Protein AF-A0A965W6X7-F1 (afdb_monomer)

Solvent-accessible surface area (backbone atoms only — not comparable to full-atom values): 11380 Å² total; per-residue (Å²): 118,75,74,73,71,63,73,80,69,98,59,88,67,78,54,54,62,54,49,52,42,50,50,49,20,50,45,16,56,69,59,44,63,72,39,80,90,40,71,87,40,70,63,51,54,40,27,52,55,36,45,44,55,50,17,52,53,37,37,72,42,88,48,72,67,43,48,52,52,44,52,50,52,52,50,53,52,49,54,50,37,72,76,54,79,41,74,68,57,53,52,38,50,55,50,22,53,48,42,27,70,54,68,66,56,89,64,65,87,78,40,65,67,61,48,48,51,49,58,48,59,75,29,45,63,36,22,61,68,43,31,60,59,42,51,54,54,48,52,54,50,34,72,75,37,51,70,59,40,75,75,37,53,69,57,53,52,48,48,45,54,52,46,21,51,53,51,5,48,49,41,32,62,69,44,50,51,50,52,52,50,49,52,65,68,66,39,78,85,70,76,54,74,69,56,66,56,53,72,75,70,73,120

Secondary structure (DSSP, 8-state):
--SSS-----S-TTHHHHHHHHHHHHHHHHTGGG-GGGTTSHHHHHHHHHHHHHHHHHHT--SHHHHHHHHHHHHHHHHHHHHS--HHHHHHHHHHHHHHHHTTS---TT-HHHHHHHHHHHHHHHHHHHHHHHHHHHHHHHHH-HHHHHH-HHHHHHHHHHHHHHHHHHHIIIIIHHHHHHHHHHGGGTTTHHHHHHHHS--

Radius of gyration: 21.32 Å; Cα contacts (8 Å, |Δi|>4): 119; chains: 1; bounding box: 48×38×54 Å

Structure (mmCIF, N/CA/C/O backbone):
data_AF-A0A965W6X7-F1
#
_entry.id   AF-A0A965W6X7-F1
#
loop_
_atom_site.group_PDB
_atom_site.id
_atom_site.type_symbol
_atom_site.label_atom_id
_atom_site.label_alt_id
_atom_site.label_comp_id
_atom_site.label_asym_id
_atom_site.label_entity_id
_atom_site.label_seq_id
_atom_site.pdbx_PDB_ins_code
_atom_site.Cartn_x
_atom_site.Cartn_y
_atom_site.Cartn_z
_atom_site.occupancy
_atom_site.B_iso_or_equiv
_atom_site.auth_seq_id
_atom_site.auth_comp_id
_atom_site.auth_asym_id
_atom_site.auth_atom_id
_atom_site.pdbx_PDB_model_num
ATOM 1 N N . MET A 1 1 ? -3.657 17.280 22.476 1.00 35.41 1 MET A N 1
ATOM 2 C CA . MET A 1 1 ? -4.276 16.913 21.185 1.00 35.41 1 MET A CA 1
ATOM 3 C C . MET A 1 1 ? -5.173 15.665 21.211 1.00 35.41 1 MET A C 1
ATOM 5 O O . MET A 1 1 ? -5.855 15.441 20.233 1.00 35.41 1 MET A O 1
ATOM 9 N N . LEU A 1 2 ? -5.291 14.913 22.318 1.00 33.19 2 LEU A N 1
ATOM 10 C CA . LEU A 1 2 ? -6.468 14.060 22.609 1.00 33.19 2 LEU A CA 1
ATOM 11 C C . LEU A 1 2 ? -7.576 14.851 23.335 1.00 33.19 2 LEU A C 1
ATOM 13 O O . LEU A 1 2 ? -8.722 14.429 23.382 1.00 33.19 2 LEU A O 1
ATOM 17 N N . LEU A 1 3 ? -7.253 16.052 23.828 1.00 32.06 3 LEU A N 1
ATOM 18 C CA . LEU A 1 3 ? -8.207 17.006 24.405 1.00 32.06 3 LEU A CA 1
ATOM 19 C C . LEU A 1 3 ? -8.987 17.829 23.361 1.00 32.06 3 LEU A C 1
ATOM 21 O O . LEU A 1 3 ? -10.037 18.356 23.696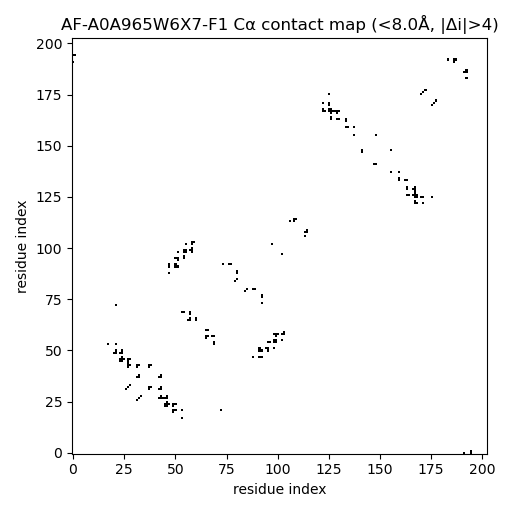 1.00 32.06 3 LEU A O 1
ATOM 25 N N . LEU A 1 4 ? -8.541 17.879 22.097 1.00 34.28 4 LEU A N 1
ATOM 26 C CA . LEU A 1 4 ? -9.281 18.524 20.994 1.00 34.28 4 LEU A CA 1
ATOM 27 C C . LEU A 1 4 ? -10.141 17.541 20.180 1.00 34.28 4 LEU A C 1
ATOM 29 O O . LEU A 1 4 ? -10.886 17.955 19.301 1.00 34.28 4 LEU A O 1
ATOM 33 N N . LEU A 1 5 ? -10.090 16.245 20.509 1.00 40.81 5 LEU A N 1
ATOM 34 C CA . LEU A 1 5 ? -10.996 15.219 19.976 1.00 40.81 5 LEU A CA 1
ATOM 35 C C . LEU A 1 5 ? -12.160 14.916 20.930 1.00 40.81 5 LEU A C 1
ATOM 37 O O . LEU A 1 5 ? -13.003 14.070 20.644 1.00 40.81 5 LEU A O 1
ATOM 41 N N . LYS A 1 6 ? -12.256 15.669 22.031 1.00 39.47 6 LYS A N 1
ATOM 42 C CA . LYS A 1 6 ? -13.440 15.744 22.885 1.00 39.47 6 LYS A CA 1
ATOM 43 C C . LYS A 1 6 ? -14.352 16.884 22.415 1.00 39.47 6 LYS A C 1
ATOM 45 O O . LYS A 1 6 ? -14.854 17.655 23.224 1.00 39.47 6 LYS A O 1
ATOM 50 N N . VAL A 1 7 ? -14.586 16.983 21.101 1.00 45.22 7 VAL A N 1
ATOM 51 C CA . VAL A 1 7 ? -15.758 17.693 20.563 1.00 45.22 7 VAL A CA 1
ATOM 52 C C . VAL A 1 7 ? -16.976 16.845 20.923 1.00 45.22 7 VAL A C 1
ATOM 54 O O . VAL A 1 7 ? -17.511 16.063 20.141 1.00 45.22 7 VAL A O 1
ATOM 57 N N . GLN A 1 8 ? -17.363 16.977 22.188 1.00 50.62 8 GLN A N 1
ATOM 58 C CA . GLN A 1 8 ? -18.720 16.778 22.643 1.00 50.62 8 GLN A CA 1
ATOM 59 C C . GLN A 1 8 ? -19.587 17.786 21.897 1.00 50.62 8 GLN A C 1
ATOM 61 O O . GLN A 1 8 ? -19.542 18.976 22.172 1.00 50.62 8 GLN A O 1
ATOM 66 N N . THR A 1 9 ? -20.388 17.313 20.954 1.00 40.62 9 THR A N 1
ATOM 67 C CA . THR A 1 9 ? -21.725 17.874 20.732 1.00 40.62 9 THR A CA 1
ATOM 68 C C . THR A 1 9 ? -22.627 16.718 20.308 1.00 40.62 9 THR A C 1
ATOM 70 O O . THR A 1 9 ? -22.359 16.025 19.322 1.00 40.62 9 THR A O 1
ATOM 73 N N . GLY A 1 10 ? -23.621 16.452 21.160 1.00 42.50 10 GLY A N 1
ATOM 74 C CA . GLY A 1 10 ? -24.487 15.277 21.167 1.00 42.50 10 GLY A CA 1
ATOM 75 C C . GLY A 1 10 ? -25.520 15.263 20.047 1.00 42.50 10 GLY A C 1
ATOM 76 O O . GLY A 1 10 ? -26.669 15.628 20.244 1.00 42.50 10 GLY A O 1
ATOM 77 N N . LEU A 1 11 ? -25.100 14.762 18.891 1.00 45.84 11 LEU A N 1
ATOM 78 C CA . LEU A 1 11 ? -25.944 14.249 17.809 1.00 45.84 11 LEU A CA 1
ATOM 79 C C . LEU A 1 11 ? -25.356 12.884 17.378 1.00 45.84 11 LEU A C 1
ATOM 81 O O . LEU A 1 11 ? -24.219 12.592 17.763 1.00 45.84 11 LEU A O 1
ATOM 85 N N . PRO A 1 12 ? -26.066 12.008 16.639 1.00 46.91 12 PRO A N 1
ATOM 86 C CA . PRO A 1 12 ? -25.596 10.655 16.306 1.00 46.91 12 PRO A CA 1
ATOM 87 C C . PRO A 1 12 ? -24.420 10.712 15.308 1.00 46.91 12 PRO A C 1
ATOM 89 O O . PRO A 1 12 ? -24.571 10.542 14.106 1.00 46.91 12 PRO A O 1
ATOM 92 N N . ARG A 1 13 ? -23.216 11.025 15.804 1.00 51.03 13 ARG A N 1
ATOM 93 C CA . ARG A 1 13 ? -22.111 11.609 15.018 1.00 51.03 13 ARG A CA 1
ATOM 94 C C . ARG A 1 13 ? -21.060 10.611 14.525 1.00 51.03 13 ARG A C 1
ATOM 96 O O . ARG A 1 13 ? -20.139 11.003 13.818 1.00 51.03 13 ARG A O 1
ATOM 103 N N . ARG A 1 14 ? -21.185 9.320 14.864 1.00 55.81 14 ARG A N 1
ATOM 104 C CA . ARG A 1 14 ? -20.306 8.260 14.322 1.00 55.81 14 ARG A CA 1
ATOM 105 C C . ARG A 1 14 ? -20.683 7.840 12.896 1.00 55.81 14 ARG A C 1
ATOM 107 O O . ARG A 1 14 ? -19.813 7.373 12.175 1.00 55.81 14 ARG A O 1
ATOM 114 N N . SER A 1 15 ? -21.935 8.021 12.472 1.00 60.03 15 SER A N 1
ATOM 115 C CA . SER A 1 15 ? -22.413 7.617 11.139 1.00 60.03 15 SER A CA 1
ATOM 116 C C . SER A 1 15 ? -22.081 8.625 10.040 1.00 60.03 15 SER A C 1
ATOM 118 O O . SER A 1 15 ? -21.879 8.215 8.904 1.00 60.03 15 SER A O 1
ATOM 120 N N . LEU A 1 16 ? -21.971 9.919 10.358 1.00 66.12 16 LEU A N 1
ATOM 121 C CA . LEU A 1 16 ? -21.682 10.969 9.377 1.00 66.12 16 LEU A CA 1
ATOM 122 C C . LEU A 1 16 ? -20.343 10.774 8.635 1.00 66.12 16 LEU A C 1
ATOM 124 O O . LEU A 1 16 ? -20.356 10.801 7.408 1.00 66.12 16 LEU A O 1
ATOM 128 N N . PRO A 1 17 ? -19.198 10.526 9.303 1.00 68.19 17 PRO A N 1
ATOM 129 C CA . PRO A 1 17 ? -17.946 10.290 8.585 1.00 68.19 17 PRO A CA 1
ATOM 130 C C . PRO A 1 17 ? -17.974 8.977 7.789 1.00 68.19 17 PRO A C 1
ATOM 132 O O . PRO A 1 17 ? -17.460 8.943 6.679 1.00 68.19 17 PRO A O 1
ATOM 135 N N . VAL A 1 18 ? -18.641 7.927 8.287 1.00 69.19 18 VAL A N 1
ATOM 136 C CA . VAL A 1 18 ? -18.867 6.671 7.538 1.00 69.19 18 VAL A CA 1
ATOM 137 C C . VAL A 1 18 ? -19.657 6.926 6.270 1.00 69.19 18 VAL A C 1
ATOM 139 O O . VAL A 1 18 ? -19.270 6.470 5.197 1.00 69.19 18 VAL A O 1
ATOM 142 N N . PHE A 1 19 ? -20.738 7.686 6.388 1.00 75.00 19 PHE A N 1
ATOM 143 C CA . PHE A 1 19 ? -21.595 8.032 5.274 1.00 75.00 19 PHE A CA 1
ATOM 144 C C . PHE A 1 19 ? -20.848 8.873 4.240 1.00 75.00 19 PHE A C 1
ATOM 146 O O . PHE A 1 19 ? -20.876 8.536 3.063 1.00 75.00 19 PHE A O 1
ATOM 153 N N . LEU A 1 20 ? -20.108 9.898 4.670 1.00 74.56 20 LEU A N 1
ATOM 154 C CA . LEU A 1 20 ? -19.311 10.743 3.778 1.00 74.56 20 LEU A CA 1
ATOM 155 C C . LEU A 1 20 ? -18.208 9.954 3.062 1.00 74.56 20 LEU A C 1
ATOM 157 O O . LEU A 1 20 ? -18.038 10.115 1.859 1.00 74.56 20 LEU A O 1
ATOM 161 N N . ILE A 1 21 ? -17.496 9.070 3.769 1.00 76.00 21 ILE A N 1
ATOM 162 C CA . ILE A 1 21 ? -16.445 8.221 3.184 1.00 76.00 21 ILE A CA 1
ATOM 163 C C . ILE A 1 21 ? -17.047 7.221 2.192 1.00 76.00 21 ILE A C 1
ATOM 165 O O . ILE A 1 21 ? -16.502 7.034 1.108 1.00 76.00 21 ILE A O 1
ATOM 169 N N . THR A 1 22 ? -18.189 6.617 2.526 1.00 72.94 22 THR A N 1
ATOM 170 C CA . THR A 1 22 ? -18.888 5.673 1.640 1.00 72.94 22 THR A CA 1
ATOM 171 C C . THR A 1 22 ? -19.440 6.386 0.407 1.00 72.94 22 THR A C 1
ATOM 173 O O . THR A 1 22 ? -19.287 5.898 -0.709 1.00 72.94 22 THR A O 1
ATOM 176 N N . LEU A 1 23 ? -20.025 7.572 0.579 1.00 76.62 23 LEU A N 1
ATOM 177 C CA . LEU A 1 23 ? -20.521 8.390 -0.523 1.00 76.62 23 LEU A CA 1
ATOM 178 C C . LEU A 1 23 ? -19.374 8.833 -1.434 1.00 76.62 23 LEU A C 1
ATOM 180 O O . LEU A 1 23 ? -19.492 8.732 -2.649 1.00 76.62 23 LEU A O 1
ATOM 184 N N . ALA A 1 24 ? -18.245 9.255 -0.865 1.00 71.19 24 ALA A N 1
ATOM 185 C CA . ALA A 1 24 ? -17.056 9.624 -1.623 1.00 71.19 24 ALA A CA 1
ATOM 186 C C . ALA A 1 24 ? -16.406 8.418 -2.330 1.00 71.19 24 ALA A C 1
ATOM 188 O O . ALA A 1 24 ? -15.936 8.559 -3.456 1.00 71.19 24 ALA A O 1
ATOM 189 N N . MET A 1 25 ? -16.438 7.221 -1.730 1.00 76.19 25 MET A N 1
ATOM 190 C CA . MET A 1 25 ? -16.025 5.966 -2.377 1.00 76.19 25 MET A CA 1
ATOM 191 C C . MET A 1 25 ? -16.886 5.671 -3.609 1.00 76.19 25 MET A C 1
ATOM 193 O O . MET A 1 25 ? -16.362 5.434 -4.696 1.00 76.19 25 MET A O 1
ATOM 197 N N . LEU A 1 26 ? -18.211 5.725 -3.446 1.00 72.44 26 LEU A N 1
ATOM 198 C CA . LEU A 1 26 ? -19.164 5.473 -4.524 1.00 72.44 26 LEU A CA 1
ATOM 199 C C . LEU A 1 26 ? -19.077 6.548 -5.610 1.00 72.44 26 LEU A C 1
ATOM 201 O O . LEU A 1 26 ? -19.082 6.216 -6.789 1.00 72.44 26 LEU A O 1
ATOM 205 N N . ALA A 1 27 ? -18.926 7.818 -5.235 1.00 69.88 27 ALA A N 1
ATOM 206 C CA . ALA A 1 27 ? -18.731 8.914 -6.179 1.00 69.88 27 ALA A CA 1
ATOM 207 C C . ALA A 1 27 ? -17.421 8.755 -6.968 1.00 69.88 27 ALA A C 1
ATOM 209 O O . ALA A 1 27 ? -17.418 8.918 -8.188 1.00 69.88 27 ALA A O 1
ATOM 210 N N . SER A 1 28 ? -16.328 8.373 -6.299 1.00 68.31 28 SER A N 1
ATOM 211 C CA . SER A 1 28 ? -15.040 8.070 -6.937 1.00 68.31 28 SER A CA 1
ATOM 212 C C . SER A 1 28 ? -15.189 6.959 -7.985 1.00 68.31 28 SER A C 1
ATOM 214 O O . SER A 1 28 ? -14.808 7.139 -9.142 1.00 68.31 28 SER A O 1
ATOM 216 N N . TRP A 1 29 ? -15.837 5.845 -7.641 1.00 65.56 29 TRP A N 1
ATOM 217 C CA . TRP A 1 29 ? -15.996 4.727 -8.574 1.00 65.56 29 TRP A CA 1
ATOM 218 C C . TRP A 1 29 ? -17.034 4.942 -9.671 1.00 65.56 29 TRP A C 1
ATOM 220 O O . TRP A 1 29 ? -16.814 4.517 -10.799 1.00 65.56 29 TRP A O 1
ATOM 230 N N . ILE A 1 30 ? -18.157 5.593 -9.382 1.00 62.88 30 ILE A N 1
ATOM 231 C CA . ILE A 1 30 ? -19.254 5.719 -10.350 1.00 62.88 30 ILE A CA 1
ATOM 232 C C . ILE A 1 30 ? -19.023 6.900 -11.297 1.00 62.88 30 ILE A C 1
ATOM 234 O O . ILE A 1 30 ? -19.352 6.793 -12.479 1.00 62.88 30 ILE A O 1
ATOM 238 N N . TRP A 1 31 ? -18.460 8.007 -10.800 1.00 60.94 31 TRP A N 1
ATOM 239 C CA . TRP A 1 31 ? -18.328 9.252 -11.560 1.00 60.94 31 TRP A CA 1
ATOM 240 C C . TRP A 1 31 ? -16.909 9.486 -12.079 1.00 60.94 31 TRP A C 1
ATOM 242 O O . TRP A 1 31 ? -16.722 9.744 -13.268 1.00 60.94 31 TRP A O 1
ATOM 252 N N . PHE A 1 32 ? -15.900 9.361 -11.212 1.00 58.03 32 PHE A N 1
ATOM 253 C CA . PHE A 1 32 ? -14.510 9.649 -11.584 1.00 58.03 32 PHE A CA 1
ATOM 254 C C . PHE A 1 32 ? -13.851 8.489 -12.340 1.00 58.03 32 PHE A C 1
ATOM 256 O O . PHE A 1 32 ? -13.038 8.733 -13.226 1.00 58.03 32 PHE A O 1
ATOM 263 N N . SER A 1 33 ? -14.266 7.242 -12.088 1.00 57.19 33 SER A N 1
ATOM 264 C CA . SER A 1 33 ? -13.685 6.055 -12.740 1.00 57.19 33 SER A CA 1
ATOM 265 C C . SER A 1 33 ? -14.038 5.891 -14.228 1.00 57.19 33 SER A C 1
ATOM 267 O O . SER A 1 33 ? -13.455 5.063 -14.932 1.00 57.19 33 SER A O 1
ATOM 269 N N . ARG A 1 34 ? -15.003 6.676 -14.728 1.00 58.81 34 ARG A N 1
ATOM 270 C CA . ARG A 1 34 ? -15.448 6.644 -16.132 1.00 58.81 34 ARG A CA 1
ATOM 271 C C . ARG A 1 34 ? -14.688 7.599 -17.047 1.00 58.81 34 ARG A C 1
ATOM 273 O O . ARG A 1 34 ? -14.904 7.549 -18.253 1.00 58.81 34 ARG A O 1
ATOM 280 N N . ARG A 1 35 ? -13.838 8.476 -16.504 1.00 60.28 35 ARG A N 1
ATOM 281 C CA . ARG A 1 35 ? -13.053 9.420 -17.305 1.00 60.28 35 ARG A CA 1
ATOM 282 C C . ARG A 1 35 ? -11.585 8.986 -17.325 1.00 60.28 35 ARG A C 1
ATOM 284 O O . ARG A 1 35 ? -10.925 9.153 -16.302 1.00 60.28 35 ARG A O 1
ATOM 291 N N . PRO A 1 36 ? -11.066 8.487 -18.464 1.00 58.97 36 PRO A N 1
ATOM 292 C CA . PRO A 1 36 ? -9.662 8.076 -18.588 1.00 58.97 36 PRO A CA 1
ATOM 293 C C . PRO A 1 36 ? -8.685 9.215 -18.254 1.00 58.97 36 PRO A C 1
ATOM 295 O O . PRO A 1 36 ? -7.592 8.997 -17.748 1.00 58.97 36 PRO A O 1
ATOM 298 N N . GLU A 1 37 ? -9.112 10.459 -18.475 1.00 60.16 37 GLU A N 1
ATOM 299 C CA . GLU A 1 37 ? -8.370 11.691 -18.172 1.00 60.16 37 GLU A CA 1
ATOM 300 C C . GLU A 1 37 ? -8.010 11.841 -16.679 1.00 60.16 37 GLU A C 1
ATOM 302 O O . GLU A 1 37 ? -7.069 12.553 -16.328 1.00 60.16 37 GLU A O 1
ATOM 307 N N . LEU A 1 38 ? -8.757 11.179 -15.789 1.00 56.59 38 LEU A N 1
ATOM 308 C CA . LEU A 1 38 ? -8.610 11.279 -14.336 1.00 56.59 38 LEU A CA 1
ATOM 309 C C . LEU A 1 38 ? -7.853 10.095 -13.716 1.00 56.59 38 LEU A C 1
ATOM 311 O O . LEU A 1 38 ? -7.656 10.089 -12.499 1.00 56.59 38 LEU A O 1
ATOM 315 N N . ASP A 1 39 ? -7.370 9.139 -14.520 1.00 57.16 39 ASP A N 1
ATOM 316 C CA . ASP A 1 39 ? -6.638 7.955 -14.037 1.00 57.16 39 ASP A CA 1
ATOM 317 C C . ASP A 1 39 ? -5.353 8.315 -13.262 1.00 57.16 39 ASP A C 1
ATOM 319 O O . ASP A 1 39 ? -4.922 7.565 -12.382 1.00 57.16 39 ASP A O 1
ATOM 323 N N . ASN A 1 40 ? -4.775 9.491 -13.532 1.00 56.62 40 ASN A N 1
ATOM 324 C CA . ASN A 1 40 ? -3.565 9.992 -12.872 1.00 56.62 40 ASN A CA 1
ATOM 325 C C . ASN A 1 40 ? -3.822 10.735 -11.547 1.00 56.62 40 ASN A C 1
ATOM 327 O O . ASN A 1 40 ? -2.868 11.104 -10.863 1.00 56.62 40 ASN A O 1
ATOM 331 N N . TRP A 1 41 ? -5.080 10.977 -11.164 1.00 63.72 41 TRP A N 1
ATOM 332 C CA . TRP A 1 41 ? -5.408 11.830 -10.018 1.00 63.72 41 TRP A CA 1
ATOM 333 C C . TRP A 1 41 ? -5.780 11.042 -8.759 1.00 63.72 41 TRP A C 1
ATOM 335 O O . TRP A 1 41 ? -6.466 10.020 -8.801 1.00 63.72 41 TRP A O 1
ATOM 345 N N . ALA A 1 42 ? -5.393 11.580 -7.595 1.00 57.72 42 ALA A N 1
ATOM 346 C CA . ALA A 1 42 ? -5.629 10.979 -6.275 1.00 57.72 42 ALA A CA 1
ATOM 347 C C . ALA A 1 42 ? -7.110 10.642 -6.000 1.00 57.72 42 ALA A C 1
ATOM 349 O O . ALA A 1 42 ? -7.413 9.684 -5.288 1.00 57.72 42 ALA A O 1
ATOM 350 N N . VAL A 1 43 ? -8.036 11.386 -6.612 1.00 65.12 43 VAL A N 1
ATOM 351 C CA . VAL A 1 43 ? -9.488 11.182 -6.493 1.00 65.12 43 VAL A CA 1
ATOM 352 C C . VAL A 1 43 ? -9.919 9.794 -6.989 1.00 65.12 43 VAL A C 1
ATOM 354 O O . VAL A 1 43 ? -10.857 9.216 -6.441 1.00 65.12 43 VAL A O 1
ATOM 357 N N . TYR A 1 44 ? -9.205 9.210 -7.956 1.00 63.34 44 TYR A N 1
ATOM 358 C CA . TYR A 1 44 ? -9.471 7.865 -8.479 1.00 63.34 44 TYR A CA 1
ATOM 359 C C . TYR A 1 44 ? -9.049 6.755 -7.497 1.00 63.34 44 TYR A C 1
ATOM 361 O O . TYR A 1 44 ? -9.669 5.695 -7.415 1.00 63.34 44 TYR A O 1
ATOM 369 N N . PHE A 1 45 ? -8.000 6.995 -6.704 1.00 68.75 45 PHE A N 1
ATOM 370 C CA . PHE A 1 45 ? -7.502 6.046 -5.697 1.00 68.75 45 PHE A CA 1
ATOM 371 C C . PHE A 1 45 ? -8.312 6.076 -4.397 1.00 68.75 45 PHE A C 1
ATOM 373 O O . PHE A 1 45 ? -8.232 5.144 -3.591 1.00 68.75 45 PHE A O 1
ATOM 380 N N . PHE A 1 46 ? -9.123 7.119 -4.209 1.00 76.81 46 PHE A N 1
ATOM 381 C CA . PHE A 1 46 ? -9.897 7.334 -2.995 1.00 76.81 46 PHE A CA 1
ATOM 382 C C . PHE A 1 46 ? -10.825 6.157 -2.667 1.00 76.81 46 PHE A C 1
ATOM 384 O O . PHE A 1 46 ? -10.949 5.793 -1.500 1.00 76.81 46 PHE A O 1
ATOM 391 N N . GLY A 1 47 ? -11.418 5.509 -3.677 1.00 77.25 47 GLY A N 1
ATOM 392 C CA . GLY A 1 47 ? -12.322 4.378 -3.462 1.00 77.25 47 GLY A CA 1
ATOM 393 C C . GLY A 1 47 ? -11.675 3.207 -2.707 1.00 77.25 47 GLY A C 1
ATOM 394 O O . GLY A 1 47 ? -12.225 2.712 -1.725 1.00 77.25 47 GLY A O 1
ATOM 395 N N . ALA A 1 48 ? -10.460 2.810 -3.096 1.00 79.81 48 ALA A N 1
ATOM 396 C CA . ALA A 1 48 ? -9.734 1.734 -2.417 1.00 79.81 48 ALA A CA 1
ATOM 397 C C . ALA A 1 48 ? -9.322 2.123 -0.985 1.00 79.81 48 ALA A C 1
ATOM 399 O O . ALA A 1 48 ? -9.390 1.299 -0.072 1.00 79.81 48 ALA A O 1
ATOM 400 N N . TYR A 1 49 ? -8.936 3.385 -0.774 1.00 79.88 49 TYR A N 1
ATOM 401 C CA . TYR A 1 49 ? -8.551 3.895 0.544 1.00 79.88 49 TYR A CA 1
ATOM 402 C C . TYR A 1 49 ? -9.742 3.950 1.511 1.00 79.88 49 TYR A C 1
ATOM 404 O O . TYR A 1 49 ? -9.665 3.456 2.637 1.00 79.88 49 TYR A O 1
ATOM 412 N N . ALA A 1 50 ? -10.872 4.481 1.039 1.00 81.31 50 ALA A N 1
ATOM 413 C CA . ALA A 1 50 ? -12.133 4.505 1.768 1.00 81.31 50 ALA A CA 1
ATOM 414 C C . ALA A 1 50 ? -12.578 3.092 2.170 1.00 81.31 50 ALA A C 1
ATOM 416 O O . ALA A 1 50 ? -12.935 2.867 3.326 1.00 81.31 50 ALA A O 1
ATOM 417 N N . LEU A 1 51 ? -12.478 2.123 1.254 1.00 83.38 51 LEU A N 1
ATOM 418 C CA . LEU A 1 51 ? -12.811 0.726 1.527 1.00 83.38 51 LEU A CA 1
ATOM 419 C C . LEU A 1 51 ? -11.921 0.112 2.622 1.00 83.38 51 LEU A C 1
ATOM 421 O O . LEU A 1 51 ? -12.417 -0.626 3.471 1.00 83.38 51 LEU A O 1
ATOM 425 N N . GLY A 1 52 ? -10.629 0.456 2.652 1.00 83.00 52 GLY A N 1
ATOM 426 C CA . GLY A 1 52 ? -9.707 0.043 3.715 1.00 83.00 52 GLY A CA 1
ATOM 427 C C . GLY A 1 52 ? -10.070 0.612 5.094 1.00 83.00 52 GLY A C 1
ATOM 428 O O . GLY A 1 52 ? -10.065 -0.120 6.083 1.00 83.00 52 GLY A O 1
ATOM 429 N N . ILE A 1 53 ? -10.455 1.893 5.168 1.00 80.19 53 ILE A N 1
ATOM 430 C CA . ILE A 1 53 ? -10.936 2.517 6.417 1.00 80.19 53 ILE A CA 1
ATOM 431 C C . ILE A 1 53 ? -12.226 1.840 6.895 1.00 80.19 53 ILE A C 1
ATOM 433 O O . ILE A 1 53 ? -12.365 1.512 8.076 1.00 80.19 53 ILE A O 1
ATOM 437 N N . LEU A 1 54 ? -13.161 1.598 5.972 1.00 81.38 54 LEU A N 1
ATOM 438 C CA . LEU A 1 54 ? -14.428 0.926 6.264 1.00 81.38 54 LEU A CA 1
ATOM 439 C C . LEU A 1 54 ? -14.203 -0.516 6.745 1.00 81.38 54 LEU A C 1
ATOM 441 O O . LEU A 1 54 ? -14.882 -0.949 7.674 1.00 81.38 54 LEU A O 1
ATOM 445 N N . ALA A 1 55 ? -13.217 -1.226 6.188 1.00 83.12 55 ALA A N 1
ATOM 446 C CA . ALA A 1 55 ? -12.827 -2.562 6.637 1.00 83.12 55 ALA A CA 1
ATOM 447 C C . ALA A 1 55 ? -12.298 -2.569 8.075 1.00 83.12 55 ALA A C 1
ATOM 449 O O . ALA A 1 55 ? -12.668 -3.439 8.866 1.00 83.12 55 ALA A O 1
ATOM 450 N N . TRP A 1 56 ? -11.472 -1.584 8.439 1.00 77.62 56 TRP A N 1
ATOM 451 C CA . TRP A 1 56 ? -10.987 -1.442 9.812 1.00 77.62 56 TRP A CA 1
ATOM 452 C C . TRP A 1 56 ? -12.141 -1.193 10.795 1.00 77.62 56 TRP A C 1
ATOM 454 O O . TRP A 1 56 ? -12.241 -1.863 11.824 1.00 77.62 56 TRP A O 1
ATOM 464 N N . TRP A 1 57 ? -13.080 -0.304 10.450 1.00 75.81 57 TRP A N 1
ATOM 465 C CA . TRP A 1 57 ? -14.271 -0.053 11.272 1.00 75.81 57 TRP A CA 1
ATOM 466 C C . TRP A 1 57 ? -15.210 -1.250 11.385 1.00 75.81 57 TRP A C 1
ATOM 468 O O . TRP A 1 57 ? -15.740 -1.500 12.469 1.00 75.81 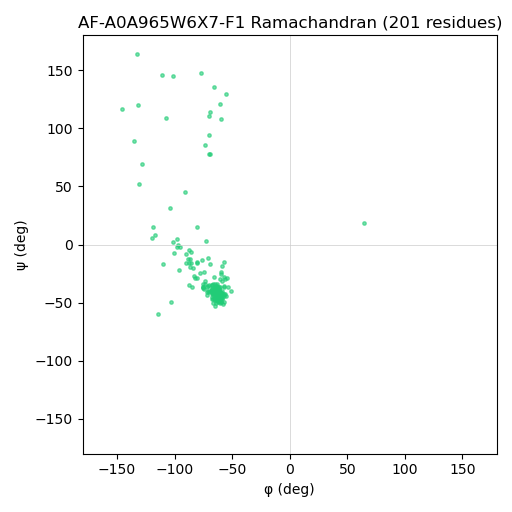57 TRP A O 1
ATOM 478 N N . ALA A 1 58 ? -15.409 -1.992 10.295 1.00 75.12 58 ALA A N 1
ATOM 479 C CA . ALA A 1 58 ? -16.173 -3.234 10.300 1.00 75.12 58 ALA A CA 1
ATOM 480 C C . ALA A 1 58 ? -15.541 -4.276 11.222 1.00 75.12 58 ALA A C 1
ATOM 482 O O . ALA A 1 58 ? -16.238 -5.014 11.914 1.00 75.12 58 ALA A O 1
ATOM 483 N N . GLY A 1 59 ? -14.214 -4.301 11.259 1.00 70.88 59 GLY A N 1
ATOM 484 C CA . GLY A 1 59 ? -13.472 -5.141 12.164 1.00 70.88 59 GLY A CA 1
ATOM 485 C C . GLY A 1 59 ? -13.689 -4.775 13.642 1.00 70.88 59 GLY A C 1
ATOM 486 O O . GLY A 1 59 ? -13.970 -5.655 14.449 1.00 70.88 59 GLY A O 1
ATOM 487 N N . CYS A 1 60 ? -13.627 -3.485 13.999 1.00 67.62 60 CYS A N 1
ATOM 488 C CA . CYS A 1 60 ? -13.856 -2.986 15.369 1.00 67.62 60 CYS A CA 1
ATOM 489 C C . CYS A 1 60 ? -15.328 -3.019 15.824 1.00 67.62 60 CYS A C 1
ATOM 491 O O . CYS A 1 60 ? -15.659 -2.548 16.921 1.00 67.62 60 CYS A O 1
ATOM 493 N N . ALA A 1 61 ? -16.224 -3.541 14.985 1.00 64.44 61 ALA A N 1
ATOM 494 C CA . ALA A 1 61 ? -17.655 -3.509 15.203 1.00 64.44 61 ALA A CA 1
ATOM 495 C C . ALA A 1 61 ? -18.108 -4.429 16.344 1.00 64.44 61 ALA A C 1
ATOM 497 O O . ALA A 1 61 ? -18.154 -5.653 16.206 1.00 64.44 61 ALA A O 1
ATOM 498 N N . HIS A 1 62 ? -18.545 -3.819 17.445 1.00 59.56 62 HIS A N 1
ATOM 499 C CA . HIS A 1 62 ? -19.204 -4.522 18.549 1.00 59.56 62 HIS A CA 1
ATOM 500 C C . HIS A 1 62 ? -20.720 -4.682 18.330 1.00 59.56 62 HIS A C 1
ATOM 502 O O . HIS A 1 62 ? -21.347 -5.509 18.983 1.00 59.56 62 HIS A O 1
ATOM 508 N N . PHE A 1 63 ? -21.315 -3.922 17.399 1.00 62.34 63 PHE A N 1
ATOM 509 C CA . PHE A 1 63 ? -22.764 -3.883 17.174 1.00 62.34 63 PHE A CA 1
ATOM 510 C C . PHE A 1 63 ? -23.184 -4.521 15.843 1.00 62.34 63 PHE A C 1
ATOM 512 O O . PHE A 1 63 ? -22.521 -4.360 14.816 1.00 62.34 63 PHE A O 1
ATOM 519 N N . ASN A 1 64 ? -24.359 -5.160 15.835 1.00 71.56 64 ASN A N 1
ATOM 520 C CA . ASN A 1 64 ? -24.929 -5.834 14.660 1.00 71.56 64 ASN A CA 1
ATOM 521 C C . ASN A 1 64 ? -25.107 -4.905 13.445 1.00 71.56 64 ASN A C 1
ATOM 523 O O . ASN A 1 64 ? -24.860 -5.320 12.315 1.00 71.56 64 ASN A O 1
ATOM 527 N N . TRP A 1 65 ? -25.455 -3.632 13.665 1.00 72.50 65 TRP A N 1
ATOM 528 C CA . TRP A 1 65 ? -25.641 -2.654 12.584 1.00 72.50 65 TRP A CA 1
ATOM 529 C C . TRP A 1 65 ? -24.367 -2.403 11.763 1.00 72.50 65 TRP A C 1
ATOM 531 O O . TRP A 1 65 ? -24.421 -2.278 10.544 1.00 72.50 65 TRP A O 1
ATOM 541 N N . GLN A 1 66 ? -23.201 -2.366 12.409 1.00 72.00 66 GLN A N 1
ATOM 542 C CA . GLN A 1 66 ? -21.927 -2.126 11.723 1.00 72.00 66 GLN A CA 1
ATOM 543 C C . GLN A 1 66 ? -21.517 -3.323 10.852 1.00 72.00 66 GLN A C 1
ATOM 545 O O . GLN A 1 66 ? -20.990 -3.135 9.758 1.00 72.00 66 GLN A O 1
ATOM 550 N N . ARG A 1 67 ? -21.824 -4.550 11.297 1.00 75.81 67 ARG A N 1
ATOM 551 C CA . ARG A 1 67 ? -21.643 -5.765 10.486 1.00 75.81 67 ARG A CA 1
ATOM 552 C C . ARG A 1 67 ? -22.572 -5.767 9.274 1.00 75.81 67 ARG A C 1
ATOM 554 O O . ARG A 1 67 ? -22.129 -6.089 8.177 1.00 75.81 67 ARG A O 1
ATOM 561 N N . PHE A 1 68 ? -23.827 -5.354 9.456 1.00 79.44 68 PHE A N 1
ATOM 562 C CA . PHE A 1 68 ? -24.776 -5.198 8.353 1.00 79.44 68 PHE A CA 1
ATOM 563 C C . PHE A 1 68 ? -24.303 -4.152 7.332 1.00 79.44 68 PHE A C 1
ATOM 565 O O . PHE A 1 68 ? -24.273 -4.433 6.137 1.00 79.44 68 PHE A O 1
ATOM 572 N N . ALA A 1 69 ? -23.846 -2.985 7.797 1.00 78.75 69 ALA A N 1
ATOM 573 C CA . ALA A 1 69 ? -23.291 -1.944 6.933 1.00 78.75 69 ALA A CA 1
ATOM 574 C C . ALA A 1 69 ? -22.075 -2.437 6.129 1.00 78.75 69 ALA A C 1
ATOM 576 O O . ALA A 1 69 ? -21.964 -2.140 4.943 1.00 78.75 69 ALA A O 1
ATOM 577 N N . TRP A 1 70 ? -21.193 -3.235 6.740 1.00 84.12 70 TRP A N 1
ATOM 578 C CA . TRP A 1 70 ? -20.062 -3.847 6.040 1.00 84.12 70 TRP A CA 1
ATOM 579 C C . TRP A 1 70 ? -20.500 -4.814 4.937 1.00 84.12 70 TRP A C 1
ATOM 581 O O . TRP A 1 70 ? -20.012 -4.722 3.812 1.00 84.12 70 TRP A O 1
ATOM 591 N N . VAL A 1 71 ? -21.453 -5.705 5.234 1.00 85.50 71 VAL A N 1
ATOM 592 C CA . VAL A 1 71 ? -22.020 -6.626 4.235 1.00 85.50 71 VAL A CA 1
ATOM 593 C C . VAL A 1 71 ? -22.648 -5.844 3.082 1.00 85.50 71 VAL A C 1
ATOM 595 O O . VAL A 1 71 ? -22.422 -6.190 1.926 1.00 85.50 71 VAL A O 1
ATOM 598 N N . LEU A 1 72 ? -23.365 -4.757 3.378 1.00 85.25 72 LEU A N 1
ATOM 599 C CA . LEU A 1 72 ? -23.949 -3.887 2.361 1.00 85.25 72 LEU A CA 1
ATOM 600 C C . LEU A 1 72 ? -22.874 -3.221 1.487 1.00 85.25 72 LEU A C 1
ATOM 602 O O . LEU A 1 72 ? -22.996 -3.231 0.267 1.00 85.25 72 LEU A O 1
ATOM 606 N N . ILE A 1 73 ? -21.799 -2.692 2.081 1.00 85.31 73 ILE A N 1
ATOM 607 C CA . ILE A 1 73 ? -20.675 -2.083 1.347 1.00 85.31 73 ILE A CA 1
ATOM 608 C C . ILE A 1 73 ? -20.001 -3.108 0.427 1.00 85.31 73 ILE A C 1
ATOM 610 O O . ILE A 1 73 ? -19.746 -2.808 -0.741 1.00 85.31 73 ILE A O 1
ATOM 614 N N . VAL A 1 74 ? -19.741 -4.321 0.925 1.00 87.44 74 VAL A N 1
ATOM 615 C CA . VAL A 1 74 ? -19.162 -5.418 0.134 1.00 87.44 74 VAL A CA 1
ATOM 616 C C . VAL A 1 74 ? -20.100 -5.814 -1.004 1.00 87.44 74 VAL A C 1
ATOM 618 O O . VAL A 1 74 ? -19.647 -5.944 -2.141 1.00 87.44 74 VAL A O 1
ATOM 621 N N . ALA A 1 75 ? -21.400 -5.950 -0.735 1.00 86.81 75 ALA A N 1
ATOM 622 C CA . ALA A 1 75 ? -22.399 -6.296 -1.741 1.00 86.81 75 ALA A CA 1
ATOM 623 C C . ALA A 1 75 ? -22.486 -5.231 -2.844 1.00 86.81 75 ALA A C 1
ATOM 625 O O . ALA A 1 75 ? -22.362 -5.564 -4.019 1.00 86.81 75 ALA A O 1
ATOM 626 N N . VAL A 1 76 ? -22.606 -3.949 -2.482 1.00 83.88 76 VAL A N 1
ATOM 627 C CA . VAL A 1 76 ? -22.646 -2.837 -3.447 1.00 83.88 76 VAL A CA 1
ATOM 628 C C . VAL A 1 76 ? -21.356 -2.775 -4.262 1.00 83.88 76 VAL A C 1
ATOM 630 O O . VAL A 1 76 ? -21.409 -2.674 -5.483 1.00 83.88 76 VAL A O 1
ATOM 633 N N . THR A 1 77 ? -20.194 -2.907 -3.618 1.00 83.88 77 THR A N 1
ATOM 634 C CA . THR A 1 77 ? -18.896 -2.936 -4.315 1.00 83.88 77 THR A CA 1
ATOM 635 C C . THR A 1 77 ? -18.810 -4.095 -5.307 1.00 83.88 77 THR A C 1
ATOM 637 O O . THR A 1 77 ? -18.328 -3.919 -6.423 1.00 83.88 77 THR A O 1
ATOM 640 N N . THR A 1 78 ? -19.307 -5.273 -4.921 1.00 86.19 78 THR A N 1
ATOM 641 C CA . THR A 1 78 ? -19.335 -6.464 -5.780 1.00 86.19 78 THR A CA 1
ATOM 642 C C . THR A 1 78 ? -20.279 -6.267 -6.965 1.00 86.19 78 THR A C 1
ATOM 644 O O . THR A 1 78 ? -19.918 -6.614 -8.083 1.00 86.19 78 THR A O 1
ATOM 647 N N . LEU A 1 79 ? -21.452 -5.657 -6.758 1.00 85.50 79 LEU A N 1
ATOM 648 C CA . LEU A 1 79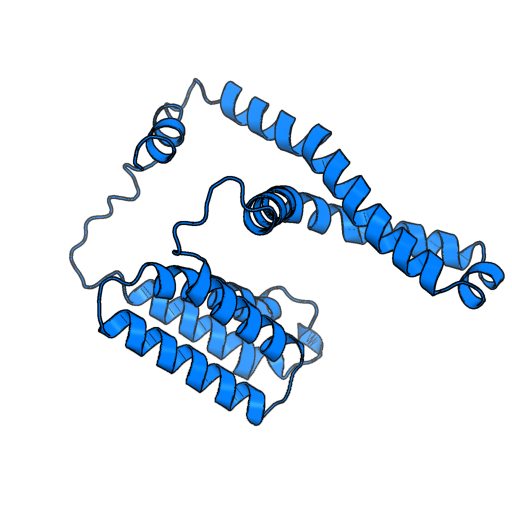 ? -22.384 -5.332 -7.843 1.00 85.50 79 LEU A CA 1
ATOM 649 C C . LEU A 1 79 ? -21.761 -4.367 -8.858 1.00 85.50 79 LEU A C 1
ATOM 651 O O . LEU A 1 79 ? -21.862 -4.600 -10.061 1.00 85.50 79 LEU A O 1
ATOM 655 N N . VAL A 1 80 ? -21.069 -3.324 -8.386 1.00 83.12 80 VAL A N 1
ATOM 656 C CA . VAL A 1 80 ? -20.341 -2.402 -9.272 1.00 83.12 80 VAL A CA 1
ATOM 657 C C . VAL A 1 80 ? -19.235 -3.142 -10.032 1.00 83.12 80 VAL A C 1
ATOM 659 O O . VAL A 1 80 ? -19.092 -2.941 -11.233 1.00 83.12 80 VAL A O 1
ATOM 662 N N . LEU A 1 81 ? -18.502 -4.038 -9.364 1.00 83.44 81 LEU A N 1
ATOM 663 C CA . LEU A 1 81 ? -17.439 -4.836 -9.980 1.00 83.44 81 LEU A CA 1
ATOM 664 C C . LEU A 1 81 ? -17.956 -5.811 -11.052 1.00 83.44 81 LEU A C 1
ATOM 666 O O . LEU A 1 81 ? -17.272 -6.029 -12.044 1.00 83.44 81 LEU A O 1
ATOM 670 N N . VAL A 1 82 ? -19.131 -6.416 -10.864 1.00 86.62 82 VAL A N 1
ATOM 671 C CA . VAL A 1 82 ? -19.730 -7.321 -11.863 1.00 86.62 82 VAL A CA 1
ATOM 672 C C . VAL A 1 82 ? -20.213 -6.544 -13.088 1.00 86.62 82 VAL A C 1
ATOM 674 O O . VAL A 1 82 ? -20.102 -7.040 -14.205 1.00 86.62 82 VAL A O 1
ATOM 677 N N . HIS A 1 83 ? -20.721 -5.324 -12.893 1.00 82.88 83 HIS A N 1
ATOM 678 C CA . HIS A 1 83 ? -21.177 -4.478 -13.994 1.00 82.88 83 HIS A CA 1
ATOM 679 C C . HIS A 1 83 ? -20.014 -3.857 -14.788 1.00 82.88 83 HIS A C 1
ATOM 681 O O . HIS A 1 83 ? -20.111 -3.695 -16.002 1.00 82.88 83 HIS A O 1
ATOM 687 N N . ASP A 1 84 ? -18.926 -3.477 -14.118 1.00 78.44 84 ASP A N 1
ATOM 688 C CA . ASP A 1 84 ? -17.729 -2.897 -14.732 1.00 78.44 84 ASP A CA 1
ATOM 689 C C . ASP A 1 84 ? -16.490 -3.570 -14.119 1.00 78.44 84 ASP A C 1
ATOM 691 O O . ASP A 1 84 ? -15.967 -3.162 -13.074 1.00 78.44 84 ASP A O 1
ATOM 695 N N . PHE A 1 85 ? -16.068 -4.676 -14.741 1.00 78.44 85 PHE A N 1
ATOM 696 C CA . PHE A 1 85 ? -14.995 -5.508 -14.208 1.00 78.44 85 PHE A CA 1
ATOM 697 C C . PHE A 1 85 ? -13.650 -4.791 -14.281 1.00 78.44 85 PHE A C 1
ATOM 699 O O . PHE A 1 85 ? -13.082 -4.569 -15.350 1.00 78.44 85 PHE A O 1
ATOM 706 N N . ARG A 1 86 ? -13.099 -4.485 -13.102 1.00 79.56 86 ARG A N 1
ATOM 707 C CA . ARG A 1 86 ? -11.804 -3.818 -12.950 1.00 79.56 86 ARG A CA 1
ATOM 708 C C . ARG A 1 86 ? -10.942 -4.550 -11.940 1.00 79.56 86 ARG A C 1
ATOM 710 O O . ARG A 1 86 ? -11.266 -4.612 -10.753 1.00 79.56 86 ARG A O 1
ATOM 717 N N . TRP A 1 87 ? -9.778 -5.017 -12.391 1.00 80.75 87 TRP A N 1
ATOM 718 C CA . TRP A 1 87 ? -8.829 -5.762 -11.555 1.00 80.75 87 TRP A CA 1
ATOM 719 C C . TRP A 1 87 ? -8.454 -5.010 -10.271 1.00 80.75 87 TRP A C 1
ATOM 721 O O . TRP A 1 87 ? -8.347 -5.592 -9.197 1.00 80.75 87 TRP A O 1
ATOM 731 N N . ARG A 1 88 ? -8.335 -3.680 -10.353 1.00 76.25 88 ARG A N 1
ATOM 732 C CA . ARG A 1 88 ? -8.027 -2.817 -9.203 1.00 76.25 88 ARG A CA 1
ATOM 733 C C . ARG A 1 88 ? -9.114 -2.849 -8.125 1.00 76.25 88 ARG A C 1
ATOM 735 O O . ARG A 1 88 ? -8.784 -2.892 -6.943 1.00 76.25 88 ARG A O 1
ATOM 742 N N . MET A 1 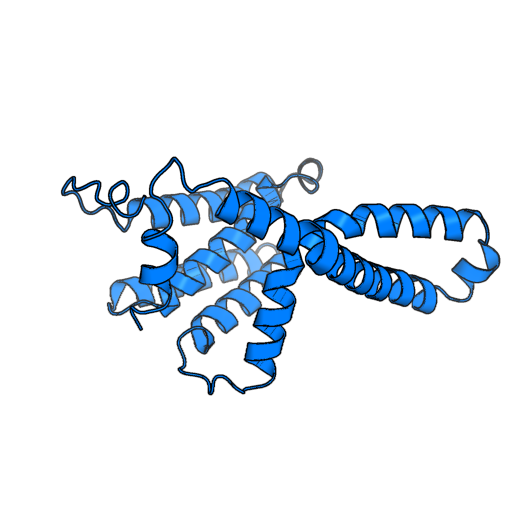89 ? -10.390 -2.844 -8.514 1.00 82.25 89 MET A N 1
ATOM 743 C CA . MET A 1 89 ? -11.512 -2.936 -7.570 1.00 82.25 89 MET A CA 1
ATOM 744 C C . MET A 1 89 ? -11.585 -4.323 -6.939 1.00 82.25 89 MET A C 1
ATOM 746 O O . MET A 1 89 ? -11.780 -4.422 -5.731 1.00 82.25 89 MET A O 1
ATOM 750 N N . LEU A 1 90 ? -11.342 -5.377 -7.726 1.00 86.62 90 LEU A N 1
ATOM 751 C CA . LEU A 1 90 ? -11.250 -6.744 -7.215 1.00 86.62 90 LEU A CA 1
ATOM 752 C C . LEU A 1 90 ? -10.155 -6.859 -6.145 1.00 86.62 90 LEU A C 1
ATOM 754 O O . LEU A 1 90 ? -10.422 -7.323 -5.040 1.00 86.62 90 LEU A O 1
ATOM 758 N N . VAL A 1 91 ? -8.941 -6.381 -6.438 1.00 87.81 91 VAL A N 1
ATOM 759 C CA . VAL A 1 91 ? -7.819 -6.410 -5.486 1.00 87.81 91 VAL A CA 1
ATOM 760 C C . VAL A 1 91 ? -8.132 -5.586 -4.236 1.00 87.81 91 VAL A C 1
ATOM 762 O O . VAL A 1 91 ? -7.885 -6.058 -3.125 1.00 87.81 91 VAL A O 1
ATOM 765 N N . ALA A 1 92 ? -8.716 -4.392 -4.381 1.00 86.81 92 ALA A N 1
ATOM 766 C CA . ALA A 1 92 ? -9.110 -3.564 -3.242 1.00 86.81 92 ALA A CA 1
ATOM 767 C C . ALA A 1 92 ? -10.147 -4.271 -2.358 1.00 86.81 92 ALA A C 1
ATOM 769 O O . ALA A 1 92 ? -9.983 -4.314 -1.139 1.00 86.81 92 ALA A O 1
ATOM 770 N N . LEU A 1 93 ? -11.172 -4.879 -2.963 1.00 87.81 93 LEU A N 1
ATOM 771 C CA . LEU A 1 93 ? -12.217 -5.613 -2.254 1.00 87.81 93 LEU A CA 1
ATOM 772 C C . LEU A 1 93 ? -11.660 -6.832 -1.519 1.00 87.81 93 LEU A C 1
ATOM 774 O O . LEU A 1 93 ? -11.921 -6.997 -0.328 1.00 87.81 93 LEU A O 1
ATOM 778 N N . LEU A 1 94 ? -10.853 -7.653 -2.194 1.00 90.00 94 LEU A N 1
ATOM 779 C CA . LEU A 1 94 ? -10.204 -8.814 -1.583 1.00 90.00 94 LEU A CA 1
ATOM 780 C C . LEU A 1 94 ? -9.309 -8.398 -0.412 1.00 90.00 94 LEU A C 1
ATOM 782 O O . LEU A 1 94 ? -9.361 -9.010 0.658 1.00 90.00 94 LEU A O 1
ATOM 786 N N . THR A 1 95 ? -8.536 -7.324 -0.581 1.00 87.50 95 THR A N 1
ATOM 787 C CA . THR A 1 95 ? -7.679 -6.777 0.479 1.00 87.50 95 THR A CA 1
ATOM 788 C C . THR A 1 95 ? -8.518 -6.305 1.662 1.00 87.50 95 THR A C 1
ATOM 790 O O . THR A 1 95 ? -8.227 -6.655 2.803 1.00 87.50 95 THR A O 1
ATOM 793 N N . ALA A 1 96 ? -9.602 -5.573 1.409 1.00 87.12 96 ALA A N 1
ATOM 794 C CA . ALA A 1 96 ? -10.469 -5.040 2.450 1.00 87.12 96 ALA A CA 1
ATOM 795 C C . ALA A 1 96 ? -11.211 -6.145 3.223 1.00 87.12 96 ALA A C 1
ATOM 797 O O . ALA A 1 96 ? -11.259 -6.110 4.449 1.00 87.12 96 ALA A O 1
ATOM 798 N N . VAL A 1 97 ? -11.717 -7.179 2.542 1.00 87.12 97 VAL A N 1
ATOM 799 C CA . VAL A 1 97 ? -12.327 -8.358 3.188 1.00 87.12 97 VAL A CA 1
ATOM 800 C C . VAL A 1 97 ? -11.305 -9.115 4.034 1.00 87.12 97 VAL A C 1
ATOM 802 O O . VAL A 1 97 ? -11.609 -9.515 5.160 1.00 87.12 97 VAL A O 1
ATOM 805 N N . THR A 1 98 ? -10.081 -9.270 3.527 1.00 85.81 98 THR A N 1
ATOM 806 C CA . THR A 1 98 ? -8.980 -9.892 4.274 1.00 85.81 98 THR A CA 1
ATOM 807 C C . THR A 1 98 ? -8.662 -9.079 5.531 1.00 85.81 98 THR A C 1
ATOM 809 O O . THR A 1 98 ? -8.643 -9.629 6.631 1.00 85.81 98 THR A O 1
ATOM 812 N N . LEU A 1 99 ? -8.513 -7.757 5.411 1.00 83.06 99 LEU A N 1
ATOM 813 C CA . LEU A 1 99 ? -8.274 -6.865 6.548 1.00 83.06 99 LEU A CA 1
ATOM 814 C C . LEU A 1 99 ? -9.422 -6.890 7.563 1.00 83.06 99 LEU A C 1
ATOM 816 O O . LEU A 1 99 ? -9.161 -6.984 8.756 1.00 83.06 99 LEU A O 1
ATOM 820 N N . ALA A 1 100 ? -10.683 -6.882 7.128 1.00 82.38 100 ALA A N 1
ATOM 821 C CA . ALA A 1 100 ? -11.828 -6.957 8.036 1.00 82.38 100 ALA A CA 1
ATOM 822 C C . ALA A 1 100 ? -11.885 -8.297 8.794 1.00 82.38 100 ALA A C 1
ATOM 824 O O . ALA A 1 100 ? -12.225 -8.337 9.976 1.00 82.38 100 ALA A O 1
ATOM 825 N N . ARG A 1 101 ? -11.528 -9.408 8.134 1.00 80.06 101 ARG A N 1
ATOM 826 C CA . ARG A 1 101 ? -11.556 -10.756 8.728 1.00 80.06 101 ARG A CA 1
ATOM 827 C C . ARG A 1 101 ? -10.402 -11.010 9.695 1.00 80.06 101 ARG A C 1
ATOM 829 O O . ARG A 1 101 ? -10.575 -11.729 10.681 1.00 80.06 101 ARG A O 1
ATOM 836 N N . TYR A 1 102 ? -9.226 -10.476 9.381 1.00 74.94 102 TYR A N 1
ATOM 837 C CA . TYR A 1 102 ? -7.984 -10.793 10.082 1.00 74.94 102 TYR A CA 1
ATOM 838 C C . TYR A 1 102 ? -7.443 -9.646 10.938 1.00 74.94 102 TYR A C 1
ATOM 840 O O . TYR A 1 102 ? -6.640 -9.908 11.826 1.00 74.94 102 TYR A O 1
ATOM 848 N N . GLY A 1 103 ? -7.894 -8.409 10.732 1.00 67.88 103 GLY A N 1
ATOM 849 C CA . GLY A 1 103 ? -7.361 -7.215 11.392 1.00 67.88 103 GLY A CA 1
ATOM 850 C C . GLY A 1 103 ? -7.653 -7.105 12.891 1.00 67.88 103 GLY A C 1
ATOM 851 O O . GLY A 1 103 ? -6.986 -6.328 13.561 1.00 67.88 103 GLY A O 1
ATOM 852 N N . LEU A 1 104 ? -8.613 -7.872 13.427 1.00 63.16 104 LEU A N 1
ATOM 853 C CA . LEU A 1 104 ? -8.922 -7.907 14.871 1.00 63.16 104 LEU A CA 1
ATOM 854 C C . LEU A 1 104 ? -8.754 -9.265 15.526 1.00 63.16 104 LEU A C 1
ATOM 856 O O . LEU A 1 104 ? -9.070 -9.431 16.705 1.00 63.16 104 LEU A O 1
ATOM 860 N N . ARG A 1 105 ? -8.251 -10.255 14.791 1.00 68.31 105 ARG A N 1
ATOM 861 C CA . ARG A 1 105 ? -7.804 -11.466 15.470 1.00 68.31 105 ARG A CA 1
ATOM 862 C C . ARG A 1 105 ? -6.614 -11.075 16.339 1.00 68.31 105 ARG A C 1
ATOM 864 O O . ARG A 1 105 ? -5.745 -10.338 15.887 1.00 68.31 105 ARG A O 1
ATOM 871 N N . GLN A 1 106 ? -6.585 -11.548 17.578 1.00 64.88 106 GLN A N 1
ATOM 872 C CA . GLN A 1 106 ? -5.371 -11.480 18.380 1.00 64.88 106 GLN A CA 1
ATOM 873 C C . GLN A 1 106 ? -4.390 -12.469 17.761 1.00 64.88 106 GLN A C 1
ATOM 875 O O . GLN A 1 106 ? -4.471 -13.677 17.976 1.00 64.88 106 GLN A O 1
ATOM 880 N N . TRP A 1 107 ? -3.543 -11.961 16.873 1.00 66.94 107 TRP A N 1
ATOM 881 C CA . TRP A 1 107 ? -2.444 -12.737 16.331 1.00 66.94 107 TRP A CA 1
ATOM 882 C C . TRP A 1 107 ? -1.337 -12.792 17.380 1.00 66.94 107 TRP A C 1
ATOM 884 O O . TRP A 1 107 ? -1.142 -11.812 18.100 1.00 66.94 107 TRP A O 1
ATOM 894 N N . PRO A 1 108 ? -0.572 -13.890 17.453 1.00 73.00 108 PRO A N 1
ATOM 895 C CA . PRO A 1 108 ? 0.686 -13.864 18.179 1.00 73.00 108 PRO A CA 1
ATOM 896 C C . PRO A 1 108 ? 1.540 -12.725 17.611 1.00 73.00 108 PRO A C 1
ATOM 898 O O . PRO A 1 108 ? 1.745 -12.675 16.396 1.00 73.00 108 PRO A O 1
ATOM 901 N N . ASP A 1 109 ? 2.073 -11.844 18.461 1.00 63.97 109 ASP A N 1
ATOM 902 C CA . ASP A 1 109 ? 2.913 -10.705 18.038 1.00 63.97 109 ASP A CA 1
ATOM 903 C C . ASP A 1 109 ? 4.151 -11.127 17.217 1.00 63.97 109 ASP A C 1
ATOM 905 O O . ASP A 1 109 ? 4.783 -10.309 16.547 1.00 63.97 109 ASP A O 1
ATOM 909 N N . GLN A 1 110 ? 4.487 -12.419 17.250 1.00 65.00 110 GLN A N 1
ATOM 910 C CA . GLN A 1 110 ? 5.600 -13.043 16.538 1.00 65.00 110 GLN A CA 1
ATOM 911 C C . GLN A 1 110 ? 5.195 -13.715 15.216 1.00 65.00 110 GLN A C 1
ATOM 913 O O . GLN A 1 110 ? 6.051 -14.266 14.524 1.00 65.00 110 GLN A O 1
ATOM 918 N N . ALA A 1 111 ? 3.914 -13.691 14.832 1.00 80.19 111 ALA A N 1
ATOM 919 C CA . ALA A 1 111 ? 3.485 -14.237 13.551 1.00 80.19 111 ALA A CA 1
ATOM 920 C C . ALA A 1 111 ? 4.196 -13.492 12.411 1.00 80.19 111 ALA A C 1
ATOM 922 O O . ALA A 1 111 ? 4.056 -12.275 12.262 1.00 80.19 111 ALA A O 1
ATOM 923 N N . TRP A 1 112 ? 4.948 -14.231 11.591 1.00 82.38 112 TRP A N 1
ATOM 924 C CA . TRP A 1 112 ? 5.790 -13.668 10.530 1.00 82.38 112 TRP A CA 1
ATOM 925 C C . TRP A 1 112 ? 5.018 -12.700 9.620 1.00 82.38 112 TRP A C 1
ATOM 927 O O . TRP A 1 112 ? 5.526 -11.635 9.285 1.00 82.38 112 TRP A O 1
ATOM 937 N N . ALA A 1 113 ? 3.764 -13.029 9.292 1.00 80.88 113 ALA A N 1
ATOM 938 C CA . ALA A 1 113 ? 2.906 -12.226 8.429 1.00 80.88 113 ALA A CA 1
ATOM 939 C C . ALA A 1 113 ? 2.565 -10.856 9.040 1.00 80.88 113 ALA A C 1
ATOM 941 O O . ALA A 1 113 ? 2.561 -9.853 8.332 1.00 80.88 113 ALA A O 1
ATOM 942 N N . VAL A 1 114 ? 2.328 -10.791 10.355 1.00 78.00 114 VAL A N 1
ATOM 943 C CA . VAL A 1 114 ? 2.014 -9.539 11.065 1.00 78.00 114 VAL A CA 1
ATOM 944 C C . VAL A 1 114 ? 3.258 -8.664 11.170 1.00 78.00 114 VAL A C 1
ATOM 946 O O . VAL A 1 114 ? 3.207 -7.463 10.903 1.00 78.00 114 VAL A O 1
ATOM 949 N N . THR A 1 115 ? 4.399 -9.264 11.508 1.00 81.88 115 THR A N 1
ATOM 950 C CA . THR A 1 115 ? 5.683 -8.556 11.572 1.00 81.88 115 THR A CA 1
ATOM 951 C C . THR A 1 115 ? 6.104 -8.037 10.201 1.00 81.88 115 THR A C 1
ATOM 953 O O . THR A 1 115 ? 6.521 -6.887 10.094 1.00 81.88 115 THR A O 1
ATOM 956 N N . PHE A 1 116 ? 5.924 -8.833 9.146 1.00 84.81 116 PHE A N 1
ATOM 957 C CA . PHE A 1 116 ? 6.209 -8.423 7.774 1.00 84.81 116 PHE A CA 1
ATOM 958 C C . PHE A 1 116 ? 5.271 -7.309 7.294 1.00 84.81 116 PHE A C 1
ATOM 960 O O . PHE A 1 116 ? 5.742 -6.300 6.774 1.00 84.81 116 PHE A O 1
ATOM 967 N N . ALA A 1 117 ? 3.959 -7.436 7.522 1.00 82.94 117 ALA A N 1
ATOM 968 C CA . ALA A 1 117 ? 2.987 -6.405 7.153 1.00 82.94 117 ALA A CA 1
ATOM 969 C C . ALA A 1 117 ? 3.259 -5.074 7.870 1.00 82.94 117 ALA A C 1
ATOM 971 O O . ALA A 1 117 ? 3.193 -4.017 7.248 1.00 82.94 117 ALA A O 1
ATOM 972 N N . ARG A 1 118 ? 3.625 -5.120 9.156 1.00 82.75 118 ARG A N 1
ATOM 973 C CA . ARG A 1 118 ? 4.043 -3.942 9.927 1.00 82.75 118 ARG A CA 1
ATOM 974 C C . ARG A 1 118 ? 5.339 -3.339 9.388 1.00 82.75 118 ARG A C 1
ATOM 976 O O . ARG A 1 118 ? 5.381 -2.140 9.142 1.00 82.75 118 ARG A O 1
ATOM 983 N N . TRP A 1 119 ? 6.360 -4.161 9.138 1.00 85.38 119 TRP A N 1
ATOM 984 C CA . TRP A 1 119 ? 7.632 -3.711 8.564 1.00 85.38 119 TRP A CA 1
ATOM 985 C C . TRP A 1 119 ? 7.440 -3.015 7.212 1.00 85.38 119 TRP A C 1
ATOM 987 O O . TRP A 1 119 ? 8.040 -1.967 6.961 1.00 85.38 119 TRP A O 1
ATOM 997 N N . LEU A 1 120 ? 6.581 -3.576 6.357 1.00 85.38 120 LEU A N 1
ATOM 998 C CA . LEU A 1 120 ? 6.266 -3.014 5.049 1.00 85.38 120 LEU A CA 1
ATOM 999 C C . LEU A 1 120 ? 5.410 -1.747 5.174 1.00 85.38 120 LEU A C 1
ATOM 1001 O O . LEU A 1 120 ? 5.662 -0.771 4.475 1.00 85.38 120 LEU A O 1
ATOM 1005 N N . GLY A 1 121 ? 4.434 -1.745 6.085 1.00 85.06 121 GLY A N 1
ATOM 1006 C CA . GLY A 1 121 ? 3.554 -0.609 6.353 1.00 85.06 121 GLY A CA 1
ATOM 1007 C C . GLY A 1 121 ? 4.302 0.619 6.870 1.00 85.06 121 GLY A C 1
ATOM 1008 O O . GLY A 1 121 ? 4.048 1.718 6.398 1.00 85.06 121 GLY A O 1
ATOM 1009 N N . GLU A 1 122 ? 5.279 0.439 7.761 1.00 86.12 122 GLU A N 1
ATOM 1010 C CA . GLU A 1 122 ? 6.161 1.527 8.219 1.00 86.12 122 GLU A CA 1
ATOM 1011 C C . GLU A 1 122 ? 6.933 2.175 7.060 1.00 86.12 122 GLU A C 1
ATOM 1013 O O . GLU A 1 122 ? 7.208 3.366 7.084 1.00 86.12 122 GLU A O 1
ATOM 1018 N N . ARG A 1 123 ? 7.262 1.403 6.018 1.00 89.19 123 ARG A N 1
ATOM 1019 C CA . ARG A 1 123 ? 8.106 1.847 4.896 1.00 89.19 123 ARG A CA 1
ATOM 1020 C C . ARG A 1 123 ? 7.315 2.240 3.655 1.00 89.19 123 ARG A C 1
ATOM 1022 O O . ARG A 1 123 ? 7.910 2.738 2.703 1.00 89.19 123 ARG A O 1
ATOM 1029 N N . CYS A 1 124 ? 6.001 2.021 3.625 1.00 86.69 124 CYS A N 1
ATOM 1030 C CA . CYS A 1 124 ? 5.208 2.195 2.409 1.00 86.69 124 CYS A CA 1
ATOM 1031 C C . CYS A 1 124 ? 5.204 3.650 1.923 1.00 86.69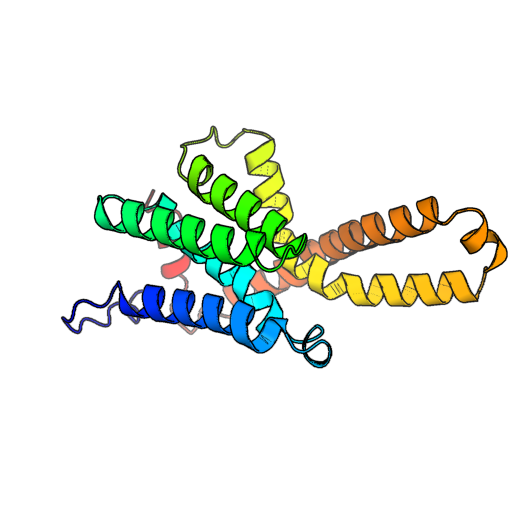 124 CYS A C 1
ATOM 1033 O O . CYS A 1 124 ? 5.248 3.886 0.718 1.00 86.69 124 CYS A O 1
ATOM 1035 N N . TYR A 1 125 ? 5.234 4.610 2.852 1.00 86.81 125 TYR A N 1
ATOM 1036 C CA . TYR A 1 125 ? 5.322 6.033 2.542 1.00 86.81 125 TYR A CA 1
ATOM 1037 C C . TYR A 1 125 ? 6.667 6.392 1.898 1.00 86.81 125 TYR A C 1
ATOM 1039 O O . TYR A 1 125 ? 6.701 6.975 0.815 1.00 86.81 125 TYR A O 1
ATOM 1047 N N . ALA A 1 126 ? 7.775 5.976 2.516 1.00 90.06 126 ALA A N 1
ATOM 1048 C CA . ALA A 1 126 ? 9.116 6.173 1.976 1.00 90.06 126 ALA A CA 1
ATOM 1049 C C . ALA A 1 126 ? 9.287 5.528 0.593 1.00 90.06 126 ALA A C 1
ATOM 1051 O O . ALA A 1 126 ? 9.777 6.169 -0.335 1.00 90.06 126 ALA A O 1
ATOM 1052 N N . VAL A 1 127 ? 8.843 4.275 0.439 1.00 90.06 127 VAL A N 1
ATOM 1053 C CA . VAL A 1 127 ? 8.883 3.549 -0.839 1.00 90.06 127 VAL A CA 1
ATOM 1054 C C . VAL A 1 127 ? 8.069 4.284 -1.901 1.00 90.0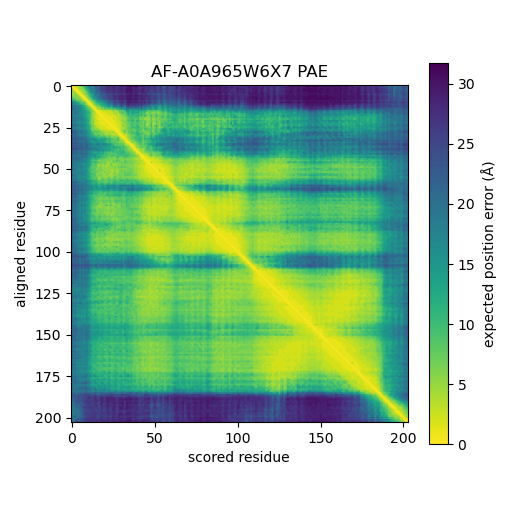6 127 VAL A C 1
ATOM 1056 O O . VAL A 1 127 ? 8.572 4.489 -3.002 1.00 90.06 127 VAL A O 1
A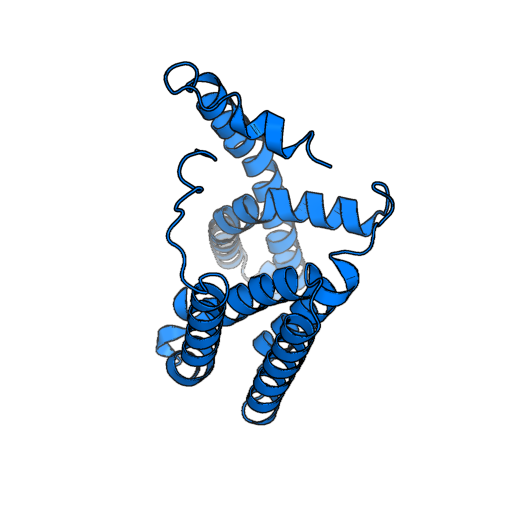TOM 1059 N N . PHE A 1 128 ? 6.849 4.727 -1.578 1.00 87.88 128 PHE A N 1
ATOM 1060 C CA . PHE A 1 128 ? 6.006 5.497 -2.495 1.00 87.88 128 PHE A CA 1
ATOM 1061 C C . PHE A 1 128 ? 6.707 6.768 -2.992 1.00 87.88 128 PHE A C 1
ATOM 1063 O O . PHE A 1 128 ? 6.672 7.058 -4.186 1.00 87.88 128 PHE A O 1
ATOM 1070 N N . LEU A 1 129 ? 7.389 7.489 -2.098 1.00 89.38 129 LEU A N 1
ATOM 1071 C CA . LEU A 1 129 ? 8.064 8.741 -2.431 1.00 89.38 129 LEU A CA 1
ATOM 1072 C C . LEU A 1 129 ? 9.251 8.541 -3.386 1.00 89.38 129 LEU A C 1
ATOM 1074 O O . LEU A 1 129 ? 9.430 9.320 -4.319 1.00 89.38 129 LEU A O 1
ATOM 1078 N N . VAL A 1 130 ? 10.064 7.501 -3.168 1.00 92.06 130 VAL A N 1
ATOM 1079 C CA . VAL A 1 130 ? 11.284 7.273 -3.967 1.00 92.06 130 VAL A CA 1
ATOM 1080 C C . VAL A 1 130 ? 11.035 6.488 -5.252 1.00 92.06 130 VAL A C 1
ATOM 1082 O O . VAL A 1 130 ? 11.859 6.541 -6.164 1.00 92.06 130 VAL A O 1
ATOM 1085 N N . HIS A 1 131 ? 9.918 5.760 -5.345 1.00 90.19 131 HIS A N 1
ATOM 1086 C CA . HIS A 1 131 ? 9.633 4.856 -6.460 1.00 90.19 131 HIS A CA 1
ATOM 1087 C C . HIS A 1 131 ? 9.692 5.558 -7.821 1.00 90.19 131 HIS A C 1
ATOM 1089 O O . HIS A 1 131 ? 10.315 5.047 -8.750 1.00 90.19 131 HIS A O 1
ATOM 1095 N N . PHE A 1 132 ? 9.105 6.754 -7.930 1.00 89.62 132 PHE A N 1
ATOM 1096 C CA . PHE A 1 132 ? 9.125 7.522 -9.176 1.00 89.62 132 PHE A CA 1
ATOM 1097 C C . PHE A 1 132 ? 10.555 7.871 -9.616 1.00 89.62 132 PHE A C 1
ATOM 1099 O O . PHE A 1 132 ? 10.910 7.681 -10.777 1.00 89.62 132 PHE A O 1
ATOM 1106 N N . SER A 1 133 ? 11.402 8.303 -8.679 1.00 92.44 133 SER A N 1
ATOM 1107 C CA . SER A 1 133 ? 12.810 8.614 -8.948 1.00 92.44 133 SER A CA 1
ATOM 1108 C C . SER A 1 133 ? 13.587 7.386 -9.425 1.00 92.44 133 SER A C 1
ATOM 1110 O O . SER A 1 133 ? 14.414 7.488 -10.329 1.00 92.44 133 SER A O 1
ATOM 1112 N N . VAL A 1 134 ? 13.294 6.209 -8.861 1.00 93.12 134 VAL A N 1
ATOM 1113 C CA . VAL A 1 134 ? 13.897 4.939 -9.291 1.00 93.12 134 VAL A CA 1
ATOM 1114 C C . VAL A 1 134 ? 13.476 4.580 -10.713 1.00 93.12 134 VAL A C 1
ATOM 1116 O O . VAL A 1 134 ? 14.330 4.227 -11.524 1.00 93.12 134 VAL A O 1
ATOM 1119 N N . LEU A 1 135 ? 12.188 4.709 -11.044 1.00 92.00 135 LEU A N 1
ATOM 1120 C CA . LEU A 1 135 ? 11.696 4.456 -12.400 1.00 92.00 135 LEU A CA 1
ATOM 1121 C C . LEU A 1 135 ? 12.316 5.408 -13.426 1.00 92.00 135 LEU A C 1
ATOM 1123 O O . LEU A 1 135 ? 12.684 4.974 -14.515 1.00 92.00 135 LEU A O 1
ATOM 1127 N N . LEU A 1 136 ? 12.484 6.685 -13.075 1.00 93.00 136 LEU A N 1
ATOM 1128 C CA . LEU A 1 136 ? 13.144 7.654 -13.946 1.00 93.00 136 LEU A CA 1
ATOM 1129 C C . LEU A 1 136 ? 14.612 7.277 -14.201 1.00 93.00 136 LEU A C 1
ATOM 1131 O O . LEU A 1 136 ? 15.059 7.292 -15.347 1.00 93.00 136 LEU A O 1
ATOM 1135 N N . GLY A 1 137 ? 15.339 6.869 -13.155 1.00 93.19 137 GLY A N 1
ATOM 1136 C CA . GLY A 1 137 ? 16.717 6.387 -13.281 1.00 93.19 137 GLY A CA 1
ATOM 1137 C C . GLY A 1 137 ? 16.837 5.123 -14.139 1.00 93.19 137 GLY A C 1
ATOM 1138 O O . GLY A 1 137 ? 17.749 5.014 -14.955 1.00 93.19 137 GLY A O 1
ATOM 1139 N N . LEU 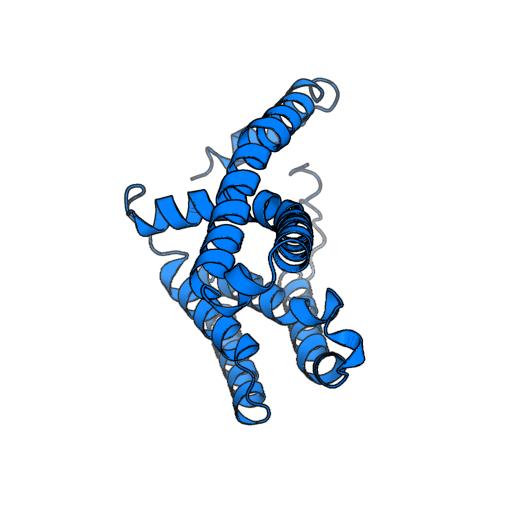A 1 138 ? 15.891 4.187 -14.017 1.00 92.75 138 LEU A N 1
ATOM 1140 C CA . LEU A 1 138 ? 15.855 2.995 -14.870 1.00 92.75 138 LEU A CA 1
ATOM 1141 C C . LEU A 1 138 ? 15.538 3.320 -16.322 1.00 92.75 138 LEU A C 1
ATOM 1143 O O . LEU A 1 138 ? 16.139 2.719 -17.203 1.00 92.75 138 LEU A O 1
ATOM 1147 N N . ASN A 1 139 ? 14.626 4.257 -16.582 1.00 92.62 139 ASN A N 1
ATOM 1148 C CA . ASN A 1 139 ? 14.331 4.682 -17.948 1.00 92.62 139 ASN A CA 1
ATOM 1149 C C . ASN A 1 139 ? 15.572 5.277 -18.620 1.00 92.62 139 ASN A C 1
ATOM 1151 O O . ASN A 1 139 ? 15.859 4.930 -19.760 1.00 92.62 139 ASN A O 1
ATOM 1155 N N . ALA A 1 140 ? 16.356 6.083 -17.898 1.00 92.94 140 ALA A N 1
ATOM 1156 C CA . ALA A 1 140 ? 17.637 6.574 -18.405 1.00 92.94 140 ALA A CA 1
ATOM 1157 C C . ALA A 1 140 ? 18.634 5.431 -18.685 1.00 92.94 140 ALA A C 1
ATOM 1159 O O . ALA A 1 140 ? 19.350 5.460 -19.683 1.00 92.94 140 ALA A O 1
ATOM 1160 N N . LEU A 1 141 ? 18.662 4.393 -17.840 1.00 89.88 141 LEU A N 1
ATOM 1161 C CA . LEU A 1 141 ? 19.513 3.218 -18.053 1.00 89.88 141 LEU A CA 1
ATOM 1162 C C . LEU A 1 141 ? 19.079 2.393 -19.277 1.00 89.88 141 LEU A C 1
ATOM 1164 O O . LEU A 1 141 ? 19.925 1.900 -20.020 1.00 89.88 141 LEU A O 1
ATOM 1168 N N . ILE A 1 142 ? 17.769 2.248 -19.486 1.00 92.62 142 ILE A N 1
ATOM 1169 C CA . ILE A 1 142 ? 17.188 1.571 -20.652 1.00 92.62 142 ILE A CA 1
ATOM 1170 C C . ILE A 1 142 ? 17.557 2.311 -21.936 1.00 92.62 142 ILE A C 1
ATOM 1172 O O . ILE A 1 142 ? 17.965 1.669 -22.901 1.00 92.62 142 ILE A O 1
ATOM 1176 N N . ASP A 1 143 ? 17.452 3.639 -21.927 1.00 93.69 143 ASP A N 1
ATOM 1177 C CA . ASP A 1 143 ? 17.813 4.489 -23.064 1.00 93.69 143 ASP A CA 1
ATOM 1178 C C . ASP A 1 143 ? 19.311 4.385 -23.395 1.00 93.69 143 ASP A C 1
ATOM 1180 O O . ASP A 1 143 ? 19.702 4.319 -24.559 1.00 93.69 143 ASP A O 1
ATOM 1184 N N . HIS A 1 144 ? 20.160 4.261 -22.369 1.00 93.88 144 HIS A N 1
ATOM 1185 C CA . HIS A 1 144 ? 21.600 4.092 -22.554 1.00 93.88 144 HIS A CA 1
ATOM 1186 C C . HIS A 1 144 ? 21.994 2.691 -23.058 1.00 93.88 144 HIS A C 1
ATOM 1188 O O . HIS A 1 144 ? 22.940 2.566 -23.837 1.00 93.88 144 HIS A O 1
ATOM 1194 N N . TRP A 1 145 ? 21.278 1.633 -22.649 1.00 93.00 145 TRP A N 1
ATOM 1195 C CA . TRP A 1 145 ? 21.548 0.236 -23.034 1.00 93.00 145 TRP A CA 1
ATOM 1196 C C . TRP A 1 145 ? 20.304 -0.492 -23.582 1.00 93.00 145 TRP A C 1
ATOM 1198 O O . TRP A 1 145 ? 19.816 -1.457 -22.974 1.00 93.00 145 TRP A O 1
ATOM 1208 N N . PRO A 1 146 ? 19.819 -0.112 -24.778 1.00 91.25 146 PRO A N 1
ATOM 1209 C CA . PRO A 1 146 ? 18.561 -0.625 -25.324 1.00 91.25 146 PRO A CA 1
ATOM 1210 C C . PRO A 1 146 ? 18.616 -2.123 -25.653 1.00 91.25 146 PRO A C 1
ATOM 1212 O O . PRO A 1 146 ? 17.636 -2.846 -25.466 1.00 91.25 146 PRO A O 1
ATOM 1215 N N . SER A 1 147 ? 19.776 -2.629 -26.082 1.00 91.12 147 SER A N 1
ATOM 1216 C CA . SER A 1 147 ? 19.979 -4.052 -26.390 1.00 91.12 147 SER A CA 1
ATOM 1217 C C . SER A 1 147 ? 19.879 -4.937 -25.143 1.00 91.12 147 SER A C 1
ATOM 1219 O O . SER A 1 147 ? 19.212 -5.976 -25.165 1.00 91.12 147 SER A O 1
ATOM 1221 N N . PHE A 1 148 ? 20.476 -4.513 -24.024 1.00 89.38 148 PHE A N 1
ATOM 1222 C CA . PHE A 1 148 ? 20.341 -5.205 -22.740 1.00 89.38 148 PHE A CA 1
ATOM 1223 C C . PHE A 1 148 ? 18.888 -5.179 -22.258 1.00 89.38 148 PHE A C 1
ATOM 1225 O O . PHE A 1 148 ? 18.371 -6.202 -21.806 1.00 89.38 148 PHE A O 1
ATOM 1232 N N . ALA A 1 149 ? 18.215 -4.033 -22.399 1.00 88.06 149 ALA A N 1
ATOM 1233 C CA . ALA A 1 149 ? 16.835 -3.875 -21.969 1.00 88.06 149 ALA A CA 1
ATOM 1234 C C . ALA A 1 149 ? 15.860 -4.783 -22.726 1.00 88.06 149 ALA A C 1
ATOM 1236 O O . ALA A 1 149 ? 15.023 -5.436 -22.101 1.00 88.06 149 ALA A O 1
ATOM 1237 N N . ALA A 1 150 ? 16.021 -4.892 -24.047 1.00 89.00 150 ALA A N 1
ATOM 1238 C CA . ALA A 1 150 ? 15.216 -5.785 -24.877 1.00 89.00 150 ALA A CA 1
ATOM 1239 C C . ALA A 1 150 ? 15.439 -7.269 -24.532 1.00 89.00 150 ALA A C 1
ATOM 1241 O O . ALA A 1 150 ? 14.500 -8.062 -24.546 1.00 89.00 150 ALA A O 1
ATOM 1242 N N . THR A 1 151 ? 16.673 -7.643 -24.181 1.00 92.38 151 THR A N 1
ATOM 1243 C CA . THR A 1 151 ? 17.042 -9.042 -23.902 1.00 92.38 151 THR A CA 1
ATOM 1244 C C . THR A 1 151 ? 16.704 -9.466 -22.467 1.00 92.38 151 THR A C 1
ATOM 1246 O O . THR A 1 151 ? 16.470 -10.644 -22.189 1.00 92.38 151 THR A O 1
ATOM 1249 N N . HIS A 1 152 ? 16.671 -8.519 -21.523 1.00 92.88 152 HIS A N 1
ATOM 1250 C CA . HIS A 1 152 ? 16.512 -8.802 -20.094 1.00 92.88 152 HIS A CA 1
ATOM 1251 C C . HIS A 1 152 ? 15.437 -7.954 -19.388 1.00 92.88 152 HIS A C 1
ATOM 1253 O O . HIS A 1 152 ? 15.694 -7.418 -18.302 1.00 92.88 152 HIS A O 1
ATOM 1259 N N . PRO A 1 153 ? 14.197 -7.895 -19.908 1.00 90.19 153 PRO A N 1
ATOM 1260 C CA . PRO A 1 153 ? 13.137 -7.066 -19.331 1.00 90.19 153 PRO A CA 1
ATOM 1261 C C . PRO A 1 153 ? 12.803 -7.464 -17.885 1.00 90.19 153 PRO A C 1
ATOM 1263 O O . PRO A 1 153 ? 12.599 -6.608 -17.027 1.00 90.19 153 PRO A O 1
ATOM 1266 N N . LEU A 1 154 ? 12.837 -8.765 -17.570 1.00 93.62 154 LEU A N 1
ATOM 1267 C CA . LEU A 1 154 ? 12.586 -9.267 -16.214 1.00 93.62 154 LEU A CA 1
ATOM 1268 C C . LEU A 1 154 ? 13.652 -8.819 -15.206 1.00 93.62 154 LEU A C 1
ATOM 1270 O O . LEU A 1 154 ? 13.329 -8.577 -14.045 1.00 93.62 154 LEU A O 1
ATOM 1274 N N . ARG A 1 155 ? 14.915 -8.683 -15.635 1.00 92.31 155 ARG A N 1
ATOM 1275 C CA . ARG A 1 155 ? 15.995 -8.218 -14.751 1.00 92.31 155 ARG A CA 1
ATOM 1276 C C . ARG A 1 155 ? 15.829 -6.742 -14.426 1.00 92.31 155 ARG A C 1
ATOM 1278 O O . ARG A 1 155 ? 16.018 -6.364 -13.279 1.00 92.31 155 ARG A O 1
ATOM 1285 N N . LEU A 1 156 ? 15.433 -5.934 -15.406 1.00 91.50 156 LEU A N 1
ATOM 1286 C CA . LEU A 1 156 ? 15.151 -4.514 -15.198 1.00 91.50 156 LEU A CA 1
ATOM 1287 C C . LEU A 1 156 ? 13.915 -4.296 -14.323 1.00 91.50 156 LEU A C 1
ATOM 1289 O O . LEU A 1 156 ? 13.950 -3.464 -13.419 1.00 91.50 156 LEU A O 1
ATOM 1293 N N . LEU A 1 157 ? 12.861 -5.091 -14.528 1.00 92.25 157 LEU A N 1
ATOM 1294 C CA . LEU A 1 157 ? 11.681 -5.081 -13.665 1.00 92.25 157 LEU A CA 1
ATOM 1295 C C . LEU A 1 157 ? 12.051 -5.427 -12.217 1.00 92.25 157 LEU A C 1
ATOM 1297 O O . LEU A 1 157 ? 11.688 -4.700 -11.292 1.00 92.25 157 LEU A O 1
ATOM 1301 N N . ALA A 1 158 ? 12.808 -6.510 -12.020 1.00 94.00 158 ALA A N 1
ATOM 1302 C CA . ALA A 1 158 ? 13.281 -6.914 -10.701 1.00 94.00 158 ALA A CA 1
ATOM 1303 C C . ALA A 1 158 ? 14.192 -5.849 -10.075 1.00 94.00 158 ALA A C 1
ATOM 1305 O O . ALA A 1 158 ? 14.027 -5.528 -8.901 1.00 94.00 158 ALA A O 1
ATOM 1306 N N . ALA A 1 159 ? 15.103 -5.260 -10.854 1.00 92.69 159 ALA A N 1
ATOM 1307 C CA . ALA A 1 159 ? 15.988 -4.193 -10.399 1.00 92.69 159 ALA A CA 1
ATOM 1308 C C . ALA A 1 159 ? 15.202 -2.956 -9.958 1.00 92.69 159 ALA A C 1
ATOM 1310 O O . ALA A 1 159 ? 15.502 -2.390 -8.912 1.00 92.69 159 ALA A O 1
ATOM 1311 N N . GLY A 1 160 ? 14.161 -2.565 -10.695 1.00 92.75 160 GLY A N 1
ATOM 1312 C CA . GLY A 1 160 ? 13.329 -1.435 -10.302 1.00 92.75 160 GLY A CA 1
ATOM 1313 C C . GLY A 1 160 ? 12.472 -1.696 -9.086 1.00 92.75 160 GLY A C 1
ATOM 1314 O O . GLY A 1 160 ? 12.386 -0.846 -8.199 1.00 92.75 160 GLY A O 1
ATOM 1315 N N . TRP A 1 161 ? 11.888 -2.885 -9.001 1.00 92.56 161 TRP A N 1
ATOM 1316 C CA . TRP A 1 161 ? 11.094 -3.278 -7.848 1.00 92.56 161 TRP A CA 1
ATOM 1317 C C . TRP A 1 161 ? 11.949 -3.374 -6.576 1.00 92.56 161 TRP A C 1
ATOM 1319 O O . TRP A 1 161 ? 11.660 -2.702 -5.584 1.00 92.56 161 TRP A O 1
ATOM 1329 N N . LEU A 1 162 ? 13.051 -4.128 -6.623 1.00 93.81 162 LEU A N 1
ATOM 1330 C CA . LEU A 1 162 ? 13.977 -4.278 -5.498 1.00 93.81 162 LEU A CA 1
ATOM 1331 C C . LEU A 1 162 ? 14.685 -2.966 -5.165 1.00 93.81 162 LEU A C 1
ATOM 1333 O O . LEU A 1 162 ? 14.805 -2.626 -3.992 1.00 93.81 162 LEU A O 1
ATOM 1337 N N . GLY A 1 163 ? 15.104 -2.205 -6.176 1.00 92.94 163 GLY A N 1
ATOM 1338 C CA . GLY A 1 163 ? 15.726 -0.895 -6.009 1.00 92.94 163 GLY A CA 1
ATOM 1339 C C . GLY A 1 163 ? 14.796 0.096 -5.314 1.00 92.94 163 GLY A C 1
ATOM 1340 O O . GLY A 1 163 ? 15.228 0.790 -4.399 1.00 92.94 163 GLY A O 1
ATOM 1341 N N . SER A 1 164 ? 13.504 0.097 -5.660 1.00 93.00 164 SER A N 1
ATOM 1342 C CA . SER A 1 164 ? 12.497 0.929 -4.985 1.00 93.00 164 SER A CA 1
ATOM 1343 C C . SER A 1 164 ? 12.326 0.551 -3.516 1.00 93.00 164 SER A C 1
ATOM 1345 O O . SER A 1 164 ? 12.256 1.429 -2.658 1.00 93.00 164 SER A O 1
ATOM 1347 N N . ILE A 1 165 ? 12.291 -0.748 -3.205 1.00 91.88 165 ILE A N 1
ATOM 1348 C CA . ILE A 1 165 ? 12.177 -1.226 -1.821 1.00 91.88 165 ILE A CA 1
ATOM 1349 C C . ILE A 1 165 ? 13.450 -0.898 -1.031 1.00 91.88 165 ILE A C 1
ATOM 1351 O O . ILE A 1 165 ? 13.359 -0.405 0.091 1.00 91.88 165 ILE A O 1
ATOM 1355 N N . ALA A 1 166 ? 14.628 -1.135 -1.610 1.00 92.62 166 ALA A N 1
ATOM 1356 C CA . ALA A 1 166 ? 15.917 -0.895 -0.967 1.00 92.62 166 ALA A CA 1
ATOM 1357 C C . ALA A 1 166 ? 16.151 0.597 -0.697 1.00 92.62 166 ALA A C 1
ATOM 1359 O O . ALA A 1 166 ? 16.503 0.976 0.421 1.00 92.62 166 ALA A O 1
ATOM 1360 N N . LEU A 1 167 ? 15.891 1.458 -1.686 1.00 91.69 167 LEU A N 1
ATOM 1361 C CA . LEU A 1 167 ? 15.988 2.906 -1.513 1.00 91.69 167 LEU A CA 1
ATOM 1362 C C . LEU A 1 167 ? 14.913 3.437 -0.571 1.00 91.69 167 LEU A C 1
ATOM 1364 O O . LEU A 1 167 ? 15.213 4.296 0.251 1.00 91.69 167 LEU A O 1
ATOM 1368 N N . GLY A 1 168 ? 13.689 2.903 -0.621 1.00 90.81 168 GLY A N 1
ATOM 1369 C CA . GLY A 1 168 ? 12.633 3.286 0.315 1.00 90.81 168 GLY A CA 1
ATOM 1370 C C . GLY A 1 168 ? 12.982 2.900 1.751 1.00 90.81 168 GLY A C 1
ATOM 1371 O O . GLY A 1 168 ? 12.770 3.675 2.679 1.00 90.81 168 GLY A O 1
ATOM 1372 N N . TRP A 1 169 ? 13.609 1.739 1.945 1.00 92.12 169 TRP A N 1
ATOM 1373 C CA . TRP A 1 169 ? 14.149 1.323 3.237 1.00 92.12 169 TRP A CA 1
ATOM 1374 C C . TRP A 1 169 ? 15.275 2.248 3.716 1.00 92.12 169 TRP A C 1
ATOM 1376 O O . TRP A 1 169 ? 15.253 2.665 4.875 1.00 92.12 169 TRP A O 1
ATOM 1386 N N . ALA A 1 170 ? 16.219 2.607 2.840 1.00 91.06 170 ALA A N 1
ATOM 1387 C CA . ALA A 1 170 ? 17.313 3.518 3.176 1.00 91.06 170 ALA A CA 1
ATOM 1388 C C . ALA A 1 170 ? 16.781 4.913 3.538 1.00 91.06 170 ALA A C 1
ATOM 1390 O O . ALA A 1 170 ? 17.152 5.475 4.566 1.00 91.06 170 ALA A O 1
ATOM 1391 N N . PHE A 1 171 ? 15.832 5.429 2.753 1.00 90.62 171 PHE A N 1
ATOM 1392 C CA . PHE A 1 171 ? 15.162 6.701 3.010 1.00 90.62 171 PHE A CA 1
ATOM 1393 C C . PHE A 1 171 ? 14.416 6.691 4.348 1.00 90.62 171 PHE A C 1
ATOM 1395 O O . PHE A 1 171 ? 14.574 7.607 5.154 1.00 90.62 171 PHE A O 1
ATOM 1402 N N . HIS A 1 172 ? 13.660 5.628 4.632 1.00 88.81 172 HIS A N 1
ATOM 1403 C CA . HIS A 1 172 ? 12.963 5.483 5.907 1.00 88.81 172 HIS A CA 1
ATOM 1404 C C . HIS A 1 172 ? 13.947 5.520 7.093 1.00 88.81 172 HIS A C 1
ATOM 1406 O O . HIS A 1 172 ? 13.702 6.179 8.104 1.00 88.81 172 HIS A O 1
ATOM 1412 N N . GLN A 1 173 ? 15.091 4.837 6.993 1.00 88.06 173 GLN A N 1
ATOM 1413 C CA . GLN A 1 173 ? 16.062 4.790 8.091 1.00 88.06 173 GLN A CA 1
ATOM 1414 C C . GLN A 1 173 ? 16.870 6.071 8.273 1.00 88.06 173 GLN A C 1
ATOM 1416 O O . GLN A 1 173 ? 17.163 6.438 9.411 1.00 88.06 173 GLN A O 1
ATOM 1421 N N . TRP A 1 174 ? 17.261 6.723 7.180 1.00 89.06 174 TRP A N 1
ATOM 1422 C CA . TRP A 1 174 ? 18.189 7.855 7.223 1.00 89.06 174 TRP A CA 1
ATOM 1423 C C . TRP A 1 174 ? 17.503 9.214 7.223 1.00 89.06 174 TRP A C 1
ATOM 1425 O O . TRP A 1 174 ? 18.096 10.184 7.684 1.00 89.06 174 TRP A O 1
ATOM 1435 N N . VAL A 1 175 ? 16.262 9.296 6.744 1.00 87.38 175 VAL A N 1
ATOM 1436 C CA . VAL A 1 175 ? 15.516 10.556 6.664 1.00 87.38 175 VAL A CA 1
ATOM 1437 C C . VAL A 1 175 ? 14.311 10.511 7.586 1.00 87.38 175 VAL A C 1
ATOM 1439 O O . VAL A 1 175 ? 14.232 11.293 8.528 1.00 87.38 175 VAL A O 1
ATOM 1442 N N . GLU A 1 176 ? 13.401 9.558 7.386 1.00 86.38 176 GLU A N 1
ATOM 1443 C CA . GLU A 1 176 ? 12.118 9.552 8.096 1.00 86.38 176 GLU A CA 1
ATOM 1444 C C . GLU A 1 176 ? 12.283 9.382 9.614 1.00 86.38 176 GLU A C 1
ATOM 1446 O O . GLU A 1 176 ? 11.784 10.200 10.392 1.00 86.38 176 GLU A O 1
ATOM 1451 N N . VAL A 1 177 ? 13.049 8.376 10.052 1.00 86.62 177 VAL A N 1
ATOM 1452 C CA . VAL A 1 177 ? 13.278 8.119 11.483 1.00 86.62 177 VAL A CA 1
ATOM 1453 C C . VAL A 1 177 ? 14.014 9.284 12.173 1.00 86.62 177 VAL A C 1
ATOM 1455 O O . VAL A 1 177 ? 13.555 9.717 13.237 1.00 86.62 177 VAL A O 1
ATOM 1458 N N . PRO A 1 178 ? 15.112 9.843 11.625 1.00 85.06 178 PRO A N 1
ATOM 1459 C CA . PRO A 1 178 ? 15.763 11.016 12.206 1.00 85.06 178 PRO A CA 1
ATOM 1460 C C . PRO A 1 178 ? 14.875 12.261 12.220 1.00 85.06 178 PRO A C 1
ATOM 1462 O O . PRO A 1 178 ? 14.793 12.918 13.257 1.00 85.06 178 PRO A O 1
ATOM 1465 N N . SER A 1 179 ? 14.155 12.562 11.136 1.00 82.62 179 SER A N 1
ATOM 1466 C CA . SER A 1 179 ? 13.244 13.712 11.075 1.00 82.62 179 SER A CA 1
ATOM 1467 C C . SER A 1 179 ? 12.118 13.606 12.102 1.00 82.62 179 SER A C 1
ATOM 1469 O O . SER A 1 179 ? 11.831 14.579 12.800 1.00 82.62 179 SER A O 1
ATOM 1471 N N . MET A 1 180 ? 11.526 12.420 12.279 1.00 81.00 180 MET A N 1
ATOM 1472 C CA . MET A 1 180 ? 10.526 12.196 13.328 1.00 81.00 180 MET A CA 1
ATOM 1473 C C . MET A 1 180 ? 11.107 12.400 14.730 1.00 81.00 180 MET A C 1
ATOM 1475 O O . MET A 1 180 ? 10.460 13.021 15.574 1.00 81.00 180 MET A O 1
ATOM 1479 N N . ARG A 1 181 ? 12.337 11.932 14.986 1.00 81.94 181 ARG A N 1
ATOM 1480 C CA . ARG A 1 181 ? 13.026 12.159 16.268 1.00 81.94 181 ARG A CA 1
ATOM 1481 C C . ARG A 1 181 ? 13.320 13.639 16.502 1.00 81.94 181 ARG A C 1
ATOM 1483 O O . ARG A 1 181 ? 13.122 14.111 17.615 1.00 81.94 181 ARG A O 1
ATOM 1490 N N . LEU A 1 182 ? 13.744 14.379 15.476 1.00 82.31 182 LEU A N 1
ATOM 1491 C CA . LEU A 1 182 ? 13.982 15.824 15.558 1.00 82.31 182 LEU A CA 1
ATOM 1492 C C . LEU A 1 182 ? 12.696 16.588 15.878 1.00 82.31 182 LEU A C 1
ATOM 1494 O O . LEU A 1 182 ? 12.702 17.425 16.774 1.00 82.31 182 LEU A O 1
ATOM 1498 N N . ILE A 1 183 ? 11.577 16.250 15.230 1.00 80.94 183 ILE A N 1
ATOM 1499 C CA . ILE A 1 183 ? 10.265 16.836 15.542 1.00 80.94 183 ILE A CA 1
ATOM 1500 C C . ILE A 1 183 ? 9.868 16.510 16.989 1.00 80.94 183 ILE A C 1
ATOM 1502 O O . ILE A 1 183 ? 9.503 17.403 17.747 1.00 80.94 183 ILE A O 1
ATOM 1506 N N . GLN A 1 184 ? 9.995 15.254 17.422 1.00 78.25 184 GLN A N 1
ATOM 1507 C CA . GLN A 1 184 ? 9.672 14.849 18.797 1.00 78.25 184 GLN A CA 1
ATOM 1508 C C . GLN A 1 184 ? 10.562 15.527 19.853 1.00 78.25 184 GLN A C 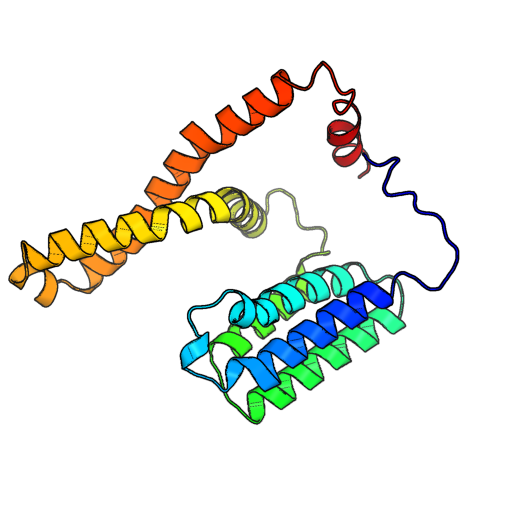1
ATOM 1510 O O . GLN A 1 184 ? 10.083 15.862 20.940 1.00 78.25 184 GLN A O 1
ATOM 1515 N N . ASN A 1 185 ? 11.836 15.753 19.532 1.00 74.75 185 ASN A N 1
ATOM 1516 C CA . ASN A 1 185 ? 12.813 16.402 20.407 1.00 74.75 185 ASN A CA 1
ATOM 1517 C C . ASN A 1 185 ? 12.766 17.937 20.349 1.00 74.75 185 ASN A C 1
ATOM 1519 O O . ASN A 1 185 ? 13.213 18.567 21.301 1.00 74.75 185 ASN A O 1
ATOM 1523 N N . GLY A 1 186 ? 12.203 18.530 19.289 1.00 63.03 186 GLY A N 1
ATOM 1524 C CA . GLY A 1 186 ? 11.925 19.968 19.141 1.00 63.03 186 GLY A CA 1
ATOM 1525 C C . GLY A 1 186 ? 10.551 20.405 19.677 1.00 63.03 186 GLY A C 1
ATOM 1526 O O . GLY A 1 186 ? 10.316 21.587 19.913 1.00 63.03 186 GLY A O 1
ATOM 1527 N N . LEU A 1 187 ? 9.664 19.450 19.982 1.00 57.19 187 LEU A N 1
ATOM 1528 C CA . LEU A 1 187 ? 8.378 19.654 20.665 1.00 57.19 187 LEU A CA 1
ATOM 1529 C C . LEU A 1 187 ? 8.382 19.786 22.224 1.00 57.19 187 LEU A C 1
ATOM 1531 O O . LEU A 1 187 ? 7.283 19.711 22.790 1.00 57.19 187 LEU A O 1
ATOM 1535 N N . PRO A 1 188 ? 9.486 20.019 22.985 1.00 53.53 188 PRO A N 1
ATOM 1536 C CA . PRO A 1 188 ? 9.399 20.307 24.423 1.00 53.53 188 PRO A CA 1
ATOM 1537 C C . PRO A 1 188 ? 8.564 21.552 24.751 1.00 53.53 188 PRO A C 1
ATOM 1539 O O . PRO A 1 188 ? 8.101 21.680 25.878 1.00 53.53 188 PRO A O 1
ATOM 1542 N N . VAL A 1 189 ? 8.328 22.438 23.777 1.00 54.22 189 VAL A N 1
ATOM 1543 C CA . VAL A 1 189 ? 7.653 23.730 23.988 1.00 54.22 189 VAL A CA 1
ATOM 1544 C C . VAL A 1 189 ? 6.116 23.644 23.892 1.00 54.22 189 VAL A C 1
ATOM 1546 O O . VAL A 1 189 ? 5.430 24.526 24.392 1.00 54.22 189 VAL A O 1
ATOM 1549 N N . LEU A 1 190 ? 5.531 22.570 23.338 1.00 54.09 190 LEU A N 1
ATOM 1550 C CA . LEU A 1 190 ? 4.072 22.480 23.089 1.00 54.09 190 LEU A CA 1
ATOM 1551 C C . LEU A 1 190 ? 3.336 21.336 23.818 1.00 54.09 190 LEU A C 1
ATOM 1553 O O . LEU A 1 190 ? 2.194 21.016 23.493 1.00 54.09 190 LEU A O 1
ATOM 1557 N N . GLY A 1 191 ? 3.940 20.710 24.835 1.00 51.44 191 GLY A N 1
ATOM 1558 C CA . GLY A 1 191 ? 3.203 19.830 25.762 1.00 51.44 191 GLY A CA 1
ATOM 1559 C C . GLY A 1 191 ? 2.589 18.556 25.147 1.00 51.44 191 GLY A C 1
ATOM 1560 O O . GLY A 1 191 ? 1.706 17.940 25.743 1.00 51.44 191 GLY A O 1
ATOM 1561 N N . MET A 1 192 ? 3.044 18.114 23.967 1.00 52.91 192 MET A N 1
ATOM 1562 C CA . MET A 1 192 ? 2.496 16.933 23.272 1.00 52.91 192 MET A CA 1
ATOM 1563 C C . MET A 1 192 ? 3.145 15.595 23.674 1.00 52.91 192 MET A C 1
ATOM 1565 O O . MET A 1 192 ? 2.645 14.538 23.284 1.00 52.91 192 MET A O 1
ATOM 1569 N N . ARG A 1 193 ? 4.189 15.603 24.520 1.00 47.84 193 ARG A N 1
ATOM 1570 C CA . ARG A 1 193 ? 4.874 14.384 25.009 1.00 47.84 193 ARG A CA 1
ATOM 1571 C C . ARG A 1 193 ? 3.947 13.380 25.711 1.00 47.84 193 ARG A C 1
ATOM 1573 O O . ARG A 1 193 ? 4.181 12.180 25.624 1.00 47.84 193 ARG A O 1
ATOM 1580 N N . ARG A 1 194 ? 2.867 13.834 26.359 1.00 47.09 194 ARG A N 1
ATOM 1581 C CA . ARG A 1 194 ? 1.925 12.945 27.072 1.00 47.09 194 ARG A CA 1
ATOM 1582 C C . ARG A 1 194 ? 0.962 12.173 26.159 1.00 47.09 194 ARG A C 1
ATOM 1584 O O . ARG A 1 194 ? 0.322 11.237 26.619 1.00 47.09 194 ARG A O 1
ATOM 1591 N N . LEU A 1 195 ? 0.851 12.535 24.879 1.00 48.59 195 LEU A N 1
ATOM 1592 C CA . LEU A 1 195 ? -0.147 11.948 23.969 1.00 48.59 195 LEU A CA 1
ATOM 1593 C C . LEU A 1 195 ? 0.336 10.673 23.284 1.00 48.59 195 LEU A C 1
ATOM 1595 O O . LEU A 1 195 ? -0.451 9.757 23.085 1.00 48.59 195 LEU A O 1
ATOM 1599 N N . TRP A 1 196 ? 1.627 10.600 22.970 1.00 45.62 196 TRP A N 1
ATOM 1600 C CA . TRP A 1 196 ? 2.216 9.426 22.325 1.00 45.62 196 TRP A CA 1
ATOM 1601 C C . TRP A 1 196 ? 2.394 8.251 23.290 1.00 45.62 196 TRP A C 1
ATOM 1603 O O . TRP A 1 196 ? 2.206 7.102 22.904 1.00 45.62 196 TRP A O 1
ATOM 1613 N N . VAL A 1 197 ? 2.685 8.530 24.564 1.00 46.78 197 VAL A N 1
ATOM 1614 C CA . VAL A 1 197 ? 2.833 7.498 25.602 1.00 46.78 197 VAL A CA 1
ATOM 1615 C C . VAL A 1 197 ? 1.477 6.884 25.977 1.00 46.78 197 VAL A C 1
ATOM 1617 O O . VAL A 1 197 ? 1.389 5.675 26.149 1.00 46.78 197 VAL A O 1
ATOM 1620 N N . ALA A 1 198 ? 0.393 7.668 26.001 1.00 41.59 198 ALA A N 1
ATOM 1621 C CA . ALA A 1 198 ? -0.946 7.166 26.328 1.00 41.59 198 ALA A CA 1
ATOM 1622 C C . ALA A 1 198 ? -1.515 6.175 25.290 1.00 41.59 198 ALA A C 1
ATOM 1624 O O . ALA A 1 198 ? -2.284 5.293 25.653 1.00 41.59 198 ALA A O 1
ATOM 1625 N N . ILE A 1 199 ? -1.112 6.273 24.017 1.00 48.75 199 ILE A N 1
ATOM 1626 C CA . ILE A 1 199 ? -1.547 5.345 22.955 1.00 48.75 199 ILE A CA 1
ATOM 1627 C C . ILE A 1 199 ? -0.854 3.974 23.077 1.00 48.75 199 ILE A C 1
ATOM 1629 O O . ILE A 1 199 ? -1.401 2.973 22.628 1.00 48.75 199 ILE A O 1
ATOM 1633 N N . ARG A 1 200 ? 0.323 3.898 23.715 1.00 43.53 200 ARG A N 1
ATOM 1634 C CA . ARG A 1 200 ? 1.090 2.647 23.864 1.00 43.53 200 ARG A CA 1
ATOM 1635 C C . ARG A 1 200 ? 0.753 1.856 25.140 1.00 43.53 200 ARG A C 1
ATOM 1637 O O . ARG A 1 200 ? 1.105 0.688 25.209 1.00 43.53 200 ARG A O 1
ATOM 1644 N N . ILE A 1 201 ? 0.092 2.461 26.131 1.00 40.28 201 ILE A N 1
ATOM 1645 C CA . ILE A 1 201 ? -0.148 1.851 27.462 1.00 40.28 201 ILE A CA 1
ATOM 1646 C C . ILE A 1 201 ? -1.657 1.654 27.743 1.00 40.28 201 ILE A C 1
ATOM 1648 O O . ILE A 1 201 ? -2.054 1.313 28.847 1.00 40.28 201 ILE A O 1
ATOM 1652 N N . GLY A 1 202 ? -2.520 1.882 26.748 1.00 37.12 202 GLY A N 1
ATOM 1653 C CA . GLY A 1 202 ? -3.969 1.655 26.842 1.00 37.12 202 GLY A CA 1
ATOM 1654 C C . GLY A 1 202 ? -4.449 0.390 26.126 1.00 37.12 202 GLY A C 1
ATOM 1655 O O . GLY A 1 202 ? -5.542 0.418 25.562 1.00 37.12 202 GLY A O 1
ATOM 1656 N N . GLY A 1 203 ? -3.605 -0.645 26.069 1.00 36.03 203 GLY A N 1
ATOM 1657 C CA . GLY A 1 203 ? -3.966 -2.001 25.645 1.00 36.03 203 GLY A CA 1
ATOM 1658 C C . GLY A 1 203 ? -4.216 -2.882 26.855 1.00 36.03 203 GLY A C 1
ATOM 1659 O O . GLY A 1 203 ? -3.418 -2.757 27.811 1.00 36.03 203 GLY A O 1
#

Mean predicted aligned error: 12.07 Å

pLDDT: mean 75.17, std 16.28, range [32.06, 94.0]

Foldseek 3Di:
DVVVVPPDDDDPPPVVVLVVLLVLLCCLLPPVVPDPVCPPDPSVVSNLVSLQVLLVQLLVDPDPVSVVVNVVSLVVLVVSCVVPPDPVSVVSSVVSPCCSVPVPDPDDPPDPVNVVVVVCVLLVVLLVVCLVVLVVVLVVVCVVPVVCCVVCVVVSVVCSVVVSSVRSVVCSVPPVVVVVVVVVVVPPPPPCVVPVVVVVPVD

Sequence (203 aa):
MLLLLKVQTGLPRRSLPVFLITLAMLASWIWFSRRPELDNWAVYFFGAYALGILAWWAGCAHFNWQRFAWVLIVAVTTLVLVHDFRWRMLVALLTAVTLARYGLRQWPDQAWAVTFARWLGERCYAVFLVHFSVLLGLNALIDHWPSFAATHPLRLLAAGWLGSIALGWAFHQWVEVPSMRLIQNGLPVLGMRRLWVAIRIGG

Nearest PDB structures (foldseek):
  6xt4-assembly1_A  TM=3.338E-01  e=1.041E+00  synthetic construct